Protein AF-A0A958M9P6-F1 (afdb_monomer_lite)

Secondary structure (DSSP, 8-state):
--HHHHHHHHHHHHHHHHHHHTT-TTS--S-S-HHHHHHHHHHHHHHHHHHHHHHHT--HHHHHHHHS-S-HHHHHHHHHHHHHHHHHHHHHS-----SHHHHHHHHHHHHHHHHHHHHHTGGGS-HHHHHSTHHHHHHHHHHIIIIIIIIHHHHHHHTTT-HHHHHHHHHHHHHHHHHH-HHHHHHHHHHHHHHHHHHHHHHHHHS---------HHHHHHHHHHHHHHHHHHHHHHHHHHHHHHHHHHHHHHHHHHHHHHHHHHHHHHHHHHHHHHHHHHHHHHHHHHHHHHHHHHHGGGS-HHHHHHHHHHHHHHHHHHHTT-

Structure (mmCIF, N/CA/C/O backbone):
data_AF-A0A958M9P6-F1
#
_entry.id   AF-A0A958M9P6-F1
#
loop_
_atom_site.group_PDB
_atom_site.id
_atom_site.type_symbol
_atom_site.label_atom_id
_atom_site.label_alt_id
_atom_site.label_comp_id
_atom_site.label_asym_id
_atom_site.label_entity_id
_atom_site.label_seq_id
_atom_site.pdbx_PDB_ins_code
_atom_site.Cartn_x
_atom_site.Cartn_y
_atom_site.Cartn_z
_atom_site.occupancy
_atom_site.B_iso_or_equiv
_atom_site.auth_seq_id
_atom_site.auth_comp_id
_atom_site.auth_asym_id
_atom_site.auth_atom_id
_atom_site.pdbx_PDB_model_num
ATOM 1 N N . MET A 1 1 ? 27.889 -48.930 -1.981 1.00 57.06 1 MET A N 1
ATOM 2 C CA . MET A 1 1 ? 27.279 -48.810 -0.641 1.00 57.06 1 MET A CA 1
ATOM 3 C C . MET A 1 1 ? 27.748 -49.992 0.175 1.00 57.06 1 MET A C 1
ATOM 5 O O . MET A 1 1 ? 27.677 -51.103 -0.339 1.00 57.06 1 MET A O 1
ATOM 9 N N . ASP A 1 2 ? 28.271 -49.759 1.377 1.00 70.12 2 ASP A N 1
ATOM 10 C CA . ASP A 1 2 ? 28.826 -50.833 2.200 1.00 70.12 2 ASP A CA 1
ATOM 11 C C . ASP A 1 2 ? 27.741 -51.847 2.603 1.00 70.12 2 ASP A C 1
ATOM 13 O O . ASP A 1 2 ? 26.667 -51.435 3.056 1.00 70.12 2 ASP A O 1
ATOM 17 N N . PRO A 1 3 ? 28.000 -53.165 2.494 1.00 81.38 3 PRO A N 1
ATOM 18 C CA . PRO A 1 3 ? 27.051 -54.214 2.883 1.00 81.38 3 PRO A CA 1
ATOM 19 C C . PRO A 1 3 ? 26.540 -54.076 4.325 1.00 81.38 3 PRO A C 1
ATOM 21 O O . PRO A 1 3 ? 25.407 -54.441 4.630 1.00 81.38 3 PRO A O 1
ATOM 24 N N . ILE A 1 4 ? 27.359 -53.489 5.201 1.00 80.62 4 ILE A N 1
ATOM 25 C CA . ILE A 1 4 ? 27.036 -53.215 6.605 1.00 80.62 4 ILE A CA 1
ATOM 26 C C . ILE A 1 4 ? 25.920 -52.169 6.724 1.00 80.62 4 ILE A C 1
ATOM 28 O O . ILE A 1 4 ? 25.001 -52.341 7.519 1.00 80.62 4 ILE A O 1
ATOM 32 N N . VAL A 1 5 ? 25.947 -51.122 5.896 1.00 79.62 5 VAL A N 1
ATOM 33 C CA . VAL A 1 5 ? 24.918 -50.068 5.893 1.00 79.62 5 VAL A CA 1
ATOM 34 C C . VAL A 1 5 ? 23.577 -50.636 5.429 1.00 79.62 5 VAL A C 1
ATOM 36 O O . VAL A 1 5 ? 22.536 -50.323 6.005 1.00 79.62 5 VAL A O 1
ATOM 39 N N . ILE A 1 6 ? 23.604 -51.534 4.440 1.00 83.38 6 ILE A N 1
ATOM 40 C CA . ILE A 1 6 ? 22.408 -52.232 3.953 1.00 83.38 6 ILE A CA 1
ATOM 41 C C . ILE A 1 6 ? 21.842 -53.151 5.048 1.00 83.38 6 ILE A C 1
ATOM 43 O O . ILE A 1 6 ? 20.643 -53.112 5.320 1.00 83.38 6 ILE A O 1
ATOM 47 N N . ALA A 1 7 ? 22.694 -53.918 5.736 1.00 82.19 7 ALA A N 1
ATOM 48 C CA . ALA A 1 7 ? 22.281 -54.794 6.833 1.00 82.19 7 ALA A CA 1
ATOM 49 C C . ALA A 1 7 ? 21.709 -54.019 8.038 1.00 82.19 7 ALA A C 1
ATOM 51 O O . ALA A 1 7 ? 20.688 -54.418 8.600 1.00 82.19 7 ALA A O 1
ATOM 52 N N . MET A 1 8 ? 22.307 -52.880 8.407 1.00 85.50 8 MET A N 1
ATOM 53 C CA . MET A 1 8 ? 21.775 -51.994 9.452 1.00 85.50 8 MET A CA 1
ATOM 54 C C . MET A 1 8 ? 20.416 -51.406 9.058 1.00 85.50 8 MET A C 1
ATOM 56 O O . MET A 1 8 ? 19.510 -51.355 9.889 1.00 85.50 8 MET A O 1
ATOM 60 N N . GLY A 1 9 ? 20.247 -51.019 7.789 1.00 86.38 9 GLY A N 1
ATOM 61 C CA . GLY A 1 9 ? 18.970 -50.546 7.256 1.00 86.38 9 GLY A CA 1
ATOM 62 C C . GLY A 1 9 ? 17.869 -51.603 7.356 1.00 86.38 9 GLY A C 1
ATOM 63 O O . GLY A 1 9 ? 16.786 -51.312 7.862 1.00 86.38 9 GLY A O 1
ATOM 64 N N . ILE A 1 10 ? 18.163 -52.844 6.955 1.00 88.00 10 ILE A N 1
ATOM 65 C CA . ILE A 1 10 ? 17.219 -53.969 7.040 1.00 88.00 10 ILE A CA 1
ATOM 66 C C . ILE A 1 10 ? 16.843 -54.262 8.499 1.00 88.00 10 ILE A C 1
ATOM 68 O O . ILE A 1 10 ? 15.659 -54.408 8.798 1.00 88.00 10 ILE A O 1
ATOM 72 N N . ASN A 1 11 ? 17.813 -54.279 9.420 1.00 86.94 11 ASN A N 1
ATOM 73 C CA . ASN A 1 11 ? 17.546 -54.507 10.843 1.00 86.94 11 ASN A CA 1
ATOM 74 C C . ASN A 1 11 ? 16.682 -53.402 11.463 1.00 86.94 11 ASN A C 1
ATOM 76 O O . ASN A 1 11 ? 15.756 -53.707 12.212 1.00 86.94 11 ASN A O 1
ATOM 80 N N . CYS A 1 12 ? 16.928 -52.132 11.125 1.00 84.81 12 CYS A N 1
ATOM 81 C CA . CYS A 1 12 ? 16.087 -51.020 11.572 1.00 84.81 12 CYS A CA 1
ATOM 82 C C . CYS A 1 12 ? 14.655 -51.161 11.049 1.00 84.81 12 CYS A C 1
ATOM 84 O O . CYS A 1 12 ? 13.707 -51.081 11.829 1.00 84.81 12 CYS A O 1
ATOM 86 N N . ILE A 1 13 ? 14.487 -51.417 9.747 1.00 86.44 13 ILE A N 1
ATOM 87 C CA . ILE A 1 13 ? 13.163 -51.604 9.139 1.00 86.44 13 ILE A CA 1
ATOM 88 C C . ILE A 1 13 ? 12.432 -52.769 9.806 1.00 86.44 13 ILE A C 1
ATOM 90 O O . ILE A 1 13 ? 11.262 -52.626 10.143 1.00 86.44 13 ILE A O 1
ATOM 94 N N . PHE A 1 14 ? 13.111 -53.891 10.047 1.00 87.88 14 PHE A N 1
ATOM 95 C CA . PHE A 1 14 ? 12.518 -55.052 10.705 1.00 87.88 14 PHE A CA 1
ATOM 96 C C . PHE A 1 14 ? 12.127 -54.757 12.158 1.00 87.88 14 PHE A C 1
ATOM 98 O O . PHE A 1 14 ? 11.042 -55.145 12.591 1.00 87.88 14 PHE A O 1
ATOM 105 N N . PHE A 1 15 ? 12.964 -54.028 12.901 1.00 82.31 15 PHE A N 1
ATOM 106 C CA . PHE A 1 15 ? 12.680 -53.635 14.281 1.00 82.31 15 PHE A CA 1
ATOM 107 C C . PHE A 1 15 ? 11.454 -52.719 14.362 1.00 82.31 15 PHE A C 1
ATOM 109 O O . PHE A 1 15 ? 10.530 -52.989 15.129 1.00 82.31 15 PHE A O 1
ATOM 116 N N . PHE A 1 16 ? 11.387 -51.692 13.508 1.00 80.69 16 PHE A N 1
ATOM 117 C CA . PHE A 1 16 ? 10.214 -50.825 13.416 1.00 80.69 16 PHE A CA 1
ATOM 118 C C . PHE A 1 16 ? 8.982 -51.604 12.951 1.00 80.69 16 PHE A C 1
ATOM 120 O O . PHE A 1 16 ? 7.944 -51.529 13.599 1.00 80.69 16 PHE A O 1
ATOM 127 N N . ALA A 1 17 ? 9.084 -52.396 11.882 1.00 81.56 17 ALA A N 1
ATOM 128 C CA . ALA A 1 17 ? 7.969 -53.181 11.357 1.00 81.56 17 ALA A CA 1
ATOM 129 C C . ALA A 1 17 ? 7.400 -54.135 12.411 1.00 81.56 17 ALA A C 1
ATOM 131 O O . ALA A 1 17 ? 6.189 -54.177 12.586 1.00 81.56 17 ALA A O 1
ATOM 132 N N . THR A 1 18 ? 8.255 -54.829 13.166 1.00 80.94 18 THR A N 1
ATOM 133 C CA . THR A 1 18 ? 7.842 -55.692 14.283 1.00 80.94 18 THR A CA 1
ATOM 134 C C . THR A 1 18 ? 7.147 -54.867 15.364 1.00 80.94 18 THR A C 1
ATOM 136 O O . THR A 1 18 ? 6.071 -55.234 15.829 1.00 80.94 18 THR A O 1
ATOM 139 N N . HIS A 1 19 ? 7.696 -53.701 15.709 1.00 78.06 19 HIS A N 1
ATOM 140 C CA . HIS A 1 19 ? 7.074 -52.813 16.684 1.00 78.06 19 HIS A CA 1
ATOM 141 C C . HIS A 1 19 ? 5.663 -52.353 16.259 1.00 78.06 19 HIS A C 1
ATOM 143 O O . HIS A 1 19 ? 4.762 -52.256 17.093 1.00 78.06 19 HIS A O 1
ATOM 149 N N . TYR A 1 20 ? 5.452 -52.098 14.964 1.00 74.62 20 TYR A N 1
ATOM 150 C CA . TYR A 1 20 ? 4.167 -51.661 14.408 1.00 74.62 20 TYR A CA 1
ATOM 151 C C . TYR A 1 20 ? 3.175 -52.812 14.160 1.00 74.62 20 TYR A C 1
ATOM 153 O O . TYR A 1 20 ? 1.982 -52.628 14.388 1.00 74.62 20 TYR A O 1
ATOM 161 N N . LEU A 1 21 ? 3.639 -53.992 13.732 1.00 77.88 21 LEU A N 1
ATOM 162 C CA . LEU A 1 21 ? 2.802 -55.176 13.476 1.00 77.88 21 LEU A CA 1
ATOM 163 C C . LEU A 1 21 ? 2.256 -55.804 14.763 1.00 77.88 21 LEU A C 1
ATOM 165 O O . LEU A 1 21 ? 1.123 -56.275 14.773 1.00 77.88 21 LEU A O 1
ATOM 169 N N . PHE A 1 22 ? 3.045 -55.801 15.839 1.00 74.75 22 PHE A N 1
ATOM 170 C CA . PHE A 1 22 ? 2.674 -56.429 17.112 1.00 74.75 22 PHE A CA 1
ATOM 171 C C . PHE A 1 22 ? 2.036 -55.460 18.122 1.00 74.75 22 PHE A C 1
ATOM 173 O O . PHE A 1 22 ? 1.649 -55.883 19.207 1.00 74.75 22 PHE A O 1
ATOM 180 N N . GLY A 1 23 ? 1.877 -54.178 17.768 1.00 63.16 23 GLY A N 1
ATOM 181 C CA . GLY A 1 23 ? 1.063 -53.229 18.535 1.00 63.16 23 GLY A CA 1
ATOM 182 C C . GLY A 1 23 ? 1.590 -52.887 19.933 1.00 63.16 23 GLY A C 1
ATOM 183 O O . GLY A 1 23 ? 0.790 -52.584 20.816 1.00 63.16 23 GLY A O 1
ATOM 184 N N . PHE A 1 24 ? 2.910 -52.935 20.147 1.00 72.00 24 PHE A N 1
ATOM 185 C CA . PHE A 1 24 ? 3.525 -52.598 21.436 1.00 72.00 24 PHE A CA 1
ATOM 186 C C . PHE A 1 24 ? 3.212 -51.151 21.873 1.00 72.00 24 PHE A C 1
ATOM 188 O O . PHE A 1 24 ? 3.095 -50.237 21.045 1.00 72.00 24 PHE A O 1
ATOM 195 N N . GLU A 1 25 ? 3.073 -50.938 23.188 1.00 57.72 25 GLU A N 1
ATOM 196 C CA . GLU A 1 25 ? 2.749 -49.632 23.775 1.00 57.72 25 GLU A CA 1
ATOM 197 C C . GLU A 1 25 ? 3.797 -48.574 23.383 1.00 57.72 25 GLU A C 1
ATOM 199 O O . GLU A 1 25 ? 4.987 -48.733 23.638 1.00 57.72 25 GLU A O 1
ATOM 204 N N . GLY A 1 26 ? 3.351 -47.490 22.735 1.00 63.53 26 GLY A N 1
ATOM 205 C CA . GLY A 1 26 ? 4.216 -46.410 22.232 1.00 63.53 26 GLY A CA 1
ATOM 206 C C . GLY A 1 26 ? 4.344 -46.331 20.703 1.00 63.53 26 GLY A C 1
ATOM 207 O O . GLY A 1 26 ? 4.883 -45.350 20.197 1.00 63.53 26 GLY A O 1
ATOM 208 N N . GLY A 1 27 ? 3.814 -47.305 19.950 1.00 61.12 27 GLY A N 1
ATOM 209 C CA . GLY A 1 27 ? 3.712 -47.210 18.487 1.00 61.12 27 GLY A CA 1
ATOM 210 C C . GLY A 1 27 ? 2.737 -46.113 18.034 1.00 61.12 27 GLY A C 1
ATOM 211 O O . GLY A 1 27 ? 1.880 -45.678 18.804 1.00 61.12 27 GLY A O 1
ATOM 212 N N . TRP A 1 28 ? 2.829 -45.674 16.772 1.00 59.22 28 TRP A N 1
ATOM 213 C CA . TRP A 1 28 ? 1.836 -44.788 16.140 1.00 59.22 28 TRP A CA 1
ATOM 214 C C . TRP A 1 28 ? 0.512 -45.542 15.949 1.00 59.22 28 TRP A C 1
ATOM 216 O O . TRP A 1 28 ? 0.143 -45.969 14.860 1.00 59.22 28 TRP A O 1
ATOM 226 N N . VAL A 1 29 ? -0.199 -45.753 17.052 1.00 61.19 29 VAL A N 1
ATOM 227 C CA . VAL A 1 29 ? -1.583 -46.205 17.051 1.00 61.19 29 VAL A CA 1
ATOM 228 C C . VAL A 1 29 ? -2.375 -45.042 16.468 1.00 61.19 29 VAL A C 1
ATOM 230 O O . VAL A 1 29 ? -2.242 -43.917 16.957 1.00 61.19 29 VAL A O 1
ATOM 233 N N . GLY A 1 30 ? -3.102 -45.288 15.375 1.00 61.78 30 GLY A N 1
ATOM 234 C CA . GLY A 1 30 ? -3.829 -44.267 14.617 1.00 61.78 30 GLY A CA 1
ATOM 235 C C . GLY A 1 30 ? -4.612 -43.293 15.502 1.00 61.78 30 GLY A C 1
ATOM 236 O O . GLY A 1 30 ? -4.918 -43.586 16.654 1.00 61.78 30 GLY A O 1
ATOM 237 N N . VAL A 1 31 ? -4.908 -42.111 14.957 1.00 61.38 31 VAL A N 1
ATOM 238 C CA . VAL A 1 31 ? -5.377 -40.949 15.726 1.00 61.38 31 VAL A CA 1
ATOM 239 C C . VAL A 1 31 ? -6.477 -41.319 16.728 1.00 61.38 31 VAL A C 1
ATOM 241 O O . VAL A 1 31 ? -7.607 -41.617 16.344 1.00 61.38 31 VAL A O 1
ATOM 244 N N . LYS A 1 32 ? -6.102 -41.323 18.018 1.00 64.38 32 LYS A N 1
ATOM 245 C CA . LYS A 1 32 ? -6.947 -41.768 19.138 1.00 64.38 32 LYS A CA 1
ATOM 246 C C . LYS A 1 32 ? -8.179 -40.887 19.329 1.00 64.38 32 LYS A C 1
ATOM 248 O O . LYS A 1 32 ? -9.192 -41.369 19.820 1.00 64.38 32 LYS A O 1
ATOM 253 N N . ASP A 1 33 ? -8.095 -39.623 18.919 1.00 66.69 33 ASP A N 1
ATOM 254 C CA . ASP A 1 33 ? -9.187 -38.664 19.015 1.00 66.69 33 ASP A CA 1
ATOM 255 C C . ASP A 1 33 ? -9.584 -38.145 17.628 1.00 66.69 33 ASP A C 1
ATOM 257 O O . ASP A 1 33 ? -9.008 -37.196 17.089 1.00 66.69 33 ASP A O 1
ATOM 261 N N . ARG A 1 34 ? -10.574 -38.811 17.024 1.00 70.56 34 ARG A N 1
ATOM 262 C CA . ARG A 1 34 ? -11.161 -38.383 15.748 1.00 70.56 34 ARG A CA 1
ATOM 263 C C . ARG A 1 34 ? -11.929 -37.069 15.875 1.00 70.56 34 ARG A C 1
ATOM 265 O O . ARG A 1 34 ? -11.953 -36.331 14.900 1.00 70.56 34 ARG A O 1
ATOM 272 N N . LYS A 1 35 ? -12.457 -36.720 17.057 1.00 76.06 35 LYS A N 1
ATOM 273 C CA . LYS A 1 35 ? -13.178 -35.449 17.235 1.00 76.06 35 LYS A CA 1
ATOM 274 C C . LYS A 1 35 ? -12.261 -34.260 16.996 1.00 76.06 35 LYS A C 1
ATOM 276 O O . LYS A 1 35 ? -12.632 -33.359 16.260 1.00 76.06 35 LYS A O 1
ATOM 281 N N . ALA A 1 36 ? -11.036 -34.295 17.517 1.00 74.88 36 ALA A N 1
ATOM 282 C CA . ALA A 1 36 ? -10.060 -33.234 17.270 1.00 74.88 36 ALA A CA 1
ATOM 283 C C . ALA A 1 36 ? -9.704 -33.082 15.774 1.00 74.88 36 ALA A C 1
ATOM 285 O O . ALA A 1 36 ? -9.441 -31.973 15.304 1.00 74.88 36 ALA A O 1
ATOM 286 N N . LEU A 1 37 ? -9.700 -34.182 15.009 1.00 78.31 37 LEU A N 1
ATOM 287 C CA . LEU A 1 37 ? -9.480 -34.141 13.560 1.00 78.31 37 LEU A CA 1
ATOM 288 C C . LEU A 1 37 ? -10.690 -33.616 12.796 1.00 78.31 37 LEU A C 1
ATOM 290 O O . LEU A 1 37 ? -10.505 -32.819 11.878 1.00 78.31 37 LEU A O 1
ATOM 294 N N . ASP A 1 38 ? -11.888 -34.058 13.166 1.00 83.31 38 ASP A N 1
ATOM 295 C CA . ASP A 1 38 ? -13.139 -33.650 12.536 1.00 83.31 38 ASP A CA 1
ATOM 296 C C . ASP A 1 38 ? -13.399 -32.162 12.810 1.00 83.31 38 ASP A C 1
ATOM 298 O O . ASP A 1 38 ? -13.628 -31.407 11.870 1.00 83.31 38 ASP A O 1
ATOM 302 N N . GLU A 1 39 ? -13.177 -31.688 14.040 1.00 84.38 39 GLU A N 1
ATOM 303 C CA . GLU A 1 39 ? -13.206 -30.261 14.388 1.00 84.38 39 GLU A CA 1
ATOM 304 C C . GLU A 1 39 ? -12.154 -29.453 13.614 1.00 84.38 39 GLU A C 1
ATOM 306 O O . GLU A 1 39 ? -12.412 -28.334 13.169 1.00 84.38 39 GLU A O 1
ATOM 311 N N . ALA A 1 40 ? -10.943 -29.989 13.425 1.00 81.19 40 ALA A N 1
ATOM 312 C CA . ALA A 1 40 ? -9.924 -29.326 12.614 1.00 81.19 40 ALA A CA 1
ATOM 313 C C . ALA A 1 40 ? -10.290 -29.320 11.118 1.00 81.19 40 ALA A C 1
ATOM 315 O O . ALA A 1 40 ? -9.939 -28.378 10.404 1.00 81.19 40 ALA A O 1
ATOM 316 N N . ALA A 1 41 ? -10.972 -30.355 10.624 1.00 84.06 41 ALA A N 1
ATOM 317 C CA . ALA A 1 41 ? -11.448 -30.446 9.249 1.00 84.06 41 ALA A CA 1
ATOM 318 C C . ALA A 1 41 ? -12.622 -29.491 8.994 1.00 84.06 41 ALA A C 1
ATOM 320 O O . ALA A 1 41 ? -12.614 -28.805 7.967 1.00 84.06 41 ALA A O 1
ATOM 321 N N . GLU A 1 42 ? -13.556 -29.385 9.939 1.00 87.50 42 GLU A N 1
ATOM 322 C CA . GLU A 1 42 ? -14.657 -28.419 9.937 1.00 87.50 42 GLU A CA 1
ATOM 323 C C . GLU A 1 42 ? -14.124 -26.989 9.970 1.00 87.50 42 GLU A C 1
ATOM 325 O O . GLU A 1 42 ? -14.411 -26.234 9.044 1.00 87.50 42 GLU A O 1
ATOM 330 N N . ARG A 1 43 ? -13.211 -26.646 10.891 1.00 84.12 43 ARG A N 1
ATOM 331 C CA . ARG A 1 43 ? -12.571 -25.314 10.916 1.00 84.12 43 ARG A CA 1
ATOM 332 C C . ARG A 1 43 ? -11.868 -24.967 9.602 1.00 84.12 43 ARG A C 1
ATOM 334 O O . ARG A 1 43 ? -11.929 -23.833 9.136 1.00 84.12 43 ARG A O 1
ATOM 341 N N . ARG A 1 44 ? -11.197 -25.934 8.960 1.00 83.81 44 ARG A N 1
ATOM 342 C CA . ARG A 1 44 ? -10.586 -25.724 7.630 1.00 83.81 44 ARG A CA 1
ATOM 343 C C . ARG A 1 44 ? -11.637 -25.568 6.532 1.00 83.81 44 ARG A C 1
ATOM 345 O O . ARG A 1 44 ? -11.383 -24.883 5.543 1.00 83.81 44 ARG A O 1
ATOM 352 N N . ALA A 1 45 ? -12.767 -26.263 6.624 1.00 87.19 45 ALA A N 1
ATOM 353 C CA . ALA A 1 45 ? -13.864 -26.135 5.672 1.00 87.19 45 ALA A CA 1
ATOM 354 C C . ALA A 1 45 ? -14.559 -24.774 5.811 1.00 87.19 45 ALA A C 1
ATOM 356 O O . ALA A 1 45 ? -14.787 -24.122 4.796 1.00 87.19 45 ALA A O 1
ATOM 357 N N . GLU A 1 46 ? -14.797 -24.317 7.037 1.00 88.19 46 GLU A N 1
ATOM 358 C CA . GLU A 1 46 ? -15.326 -22.991 7.364 1.00 88.19 46 GLU A CA 1
ATOM 359 C C . GLU A 1 46 ? -14.387 -21.885 6.885 1.00 88.19 46 GLU A C 1
ATOM 361 O O . GLU A 1 46 ? -14.798 -21.067 6.070 1.00 88.19 46 GLU A O 1
ATOM 366 N N . ALA A 1 47 ? -13.098 -21.932 7.239 1.00 82.38 47 ALA A N 1
ATOM 367 C CA . ALA A 1 47 ? -12.120 -20.941 6.782 1.00 82.38 47 ALA A CA 1
ATOM 368 C C . ALA A 1 47 ? -12.010 -20.877 5.246 1.00 82.38 47 ALA A C 1
ATOM 370 O O . ALA A 1 47 ? -11.828 -19.807 4.664 1.00 82.38 47 ALA A O 1
ATOM 371 N N . ARG A 1 48 ? -12.142 -22.020 4.556 1.00 80.56 48 ARG A N 1
ATOM 372 C CA . ARG A 1 48 ? -12.189 -22.055 3.085 1.00 80.56 48 ARG A CA 1
ATOM 373 C C . ARG A 1 48 ? -13.473 -21.457 2.533 1.00 80.56 48 ARG A C 1
ATOM 375 O O . ARG A 1 48 ? -13.396 -20.776 1.517 1.00 80.56 48 ARG A O 1
ATOM 382 N N . ARG A 1 49 ? -14.623 -21.704 3.166 1.00 84.31 49 ARG A N 1
ATOM 383 C CA . ARG A 1 49 ? -15.907 -21.106 2.775 1.00 84.31 49 ARG A CA 1
ATOM 384 C C . ARG A 1 49 ? -15.885 -19.598 2.974 1.00 84.31 49 ARG A C 1
ATOM 386 O O . ARG A 1 49 ? -16.192 -18.890 2.027 1.00 84.31 49 ARG A O 1
ATOM 393 N N . GLU A 1 50 ? -15.422 -19.121 4.124 1.00 84.75 50 GLU A N 1
ATOM 394 C CA . GLU A 1 50 ? -15.241 -17.691 4.393 1.00 84.75 50 GLU A CA 1
ATOM 395 C C . GLU A 1 50 ? -14.286 -17.045 3.385 1.00 84.75 50 GLU A C 1
ATOM 397 O O . GLU A 1 50 ? -14.583 -15.988 2.835 1.00 84.75 50 GLU A O 1
ATOM 402 N N . CYS A 1 51 ? -13.161 -17.697 3.072 1.00 74.06 51 CYS A N 1
ATOM 403 C CA . CYS A 1 51 ? -12.229 -17.204 2.060 1.00 74.06 51 CYS A CA 1
ATOM 404 C C . CYS A 1 51 ? -12.857 -17.188 0.655 1.00 74.06 51 CYS A C 1
ATOM 406 O O . CYS A 1 51 ? -12.706 -16.203 -0.066 1.00 74.06 51 CYS A O 1
ATOM 408 N N . LEU A 1 52 ? -13.600 -18.232 0.269 1.00 81.06 52 LEU A N 1
ATOM 409 C CA . LEU A 1 52 ? -14.314 -18.273 -1.010 1.00 81.06 52 LEU A CA 1
ATOM 410 C C . LEU A 1 52 ? -15.391 -17.195 -1.095 1.00 81.06 52 LEU A C 1
ATOM 412 O O . LEU A 1 52 ? -15.521 -16.560 -2.135 1.00 81.06 52 LEU A O 1
ATOM 416 N N . GLU A 1 53 ? -16.165 -16.992 -0.033 1.00 82.50 53 GLU A N 1
ATOM 417 C CA . GLU A 1 53 ? -17.185 -15.949 0.025 1.00 82.50 53 GLU A CA 1
ATOM 418 C C . GLU A 1 53 ? -16.554 -14.562 -0.029 1.00 82.50 53 GLU A C 1
ATOM 420 O O . GLU A 1 53 ? -17.037 -13.707 -0.768 1.00 82.50 53 GLU A O 1
ATOM 425 N N . TYR A 1 54 ? -15.434 -14.359 0.666 1.00 78.44 54 TYR A N 1
ATOM 426 C CA . TYR A 1 54 ? -14.660 -13.127 0.591 1.00 78.44 54 TYR A CA 1
ATOM 427 C C . TYR A 1 54 ? -14.150 -12.863 -0.828 1.00 78.44 54 TYR A C 1
ATOM 429 O O . TYR A 1 54 ? -14.311 -11.754 -1.320 1.00 78.44 54 TYR A O 1
ATOM 437 N N . ILE A 1 55 ? -13.593 -13.870 -1.512 1.00 75.31 55 ILE A N 1
ATOM 438 C CA . ILE A 1 55 ? -13.122 -13.752 -2.902 1.00 75.31 55 ILE A CA 1
ATOM 439 C C . ILE A 1 55 ? -14.297 -13.518 -3.860 1.00 75.31 55 ILE A C 1
ATOM 441 O O . ILE A 1 55 ? -14.207 -12.673 -4.746 1.00 75.31 55 ILE A O 1
ATOM 445 N N . ARG A 1 56 ? -15.411 -14.239 -3.688 1.00 74.62 56 ARG A N 1
ATOM 446 C CA . ARG A 1 56 ? -16.594 -14.132 -4.556 1.00 74.62 56 ARG A CA 1
ATOM 447 C C . ARG A 1 56 ? -17.272 -12.772 -4.428 1.00 74.62 56 ARG A C 1
ATOM 449 O O . ARG A 1 56 ? -17.747 -12.236 -5.423 1.00 74.62 56 ARG A O 1
ATOM 456 N N . ASN A 1 57 ? -17.307 -12.226 -3.217 1.00 81.56 57 ASN A N 1
ATOM 457 C CA . ASN A 1 57 ? -17.885 -10.918 -2.926 1.00 81.56 57 ASN A CA 1
ATOM 458 C C . ASN A 1 57 ? -16.825 -9.802 -2.941 1.00 81.56 57 ASN A C 1
ATOM 460 O O . ASN A 1 57 ? -17.123 -8.670 -2.558 1.00 81.56 57 ASN A O 1
ATOM 464 N N . PHE A 1 58 ? -15.588 -10.098 -3.362 1.00 73.94 58 PHE A N 1
ATOM 465 C CA . PHE A 1 58 ? -14.506 -9.124 -3.380 1.00 73.94 58 PHE A CA 1
ATOM 466 C C . PHE A 1 58 ? -14.799 -8.043 -4.416 1.00 73.94 58 PHE A C 1
ATOM 468 O O . PHE A 1 58 ? -14.749 -8.272 -5.626 1.00 73.94 58 PHE A O 1
ATOM 475 N N . ASN A 1 59 ? -15.070 -6.834 -3.937 1.00 73.56 59 ASN A N 1
ATOM 476 C CA . ASN A 1 59 ? -15.255 -5.682 -4.796 1.00 73.56 59 ASN A CA 1
ATOM 477 C C . ASN A 1 59 ? -13.946 -4.894 -4.907 1.00 73.56 59 ASN A C 1
ATOM 479 O O . ASN A 1 59 ? -13.554 -4.153 -4.005 1.00 73.56 59 ASN A O 1
ATOM 483 N N . LEU A 1 60 ? -13.284 -5.034 -6.055 1.00 67.00 60 LEU A N 1
ATOM 484 C CA . LEU A 1 60 ? -12.015 -4.376 -6.368 1.00 67.00 60 LEU A CA 1
ATOM 485 C C . LEU A 1 60 ? -12.115 -2.836 -6.313 1.00 67.00 60 LEU A C 1
ATOM 487 O O . LEU A 1 60 ? -11.166 -2.165 -5.913 1.00 67.00 60 LEU A O 1
ATOM 491 N N . ILE A 1 61 ? -13.281 -2.270 -6.646 1.00 68.62 61 ILE A N 1
ATOM 492 C CA . ILE A 1 61 ? -13.531 -0.821 -6.589 1.00 68.62 61 ILE A CA 1
ATOM 493 C C . ILE A 1 61 ? -13.608 -0.350 -5.135 1.00 68.62 61 ILE A C 1
ATOM 495 O O . ILE A 1 61 ? -13.016 0.663 -4.769 1.00 68.62 61 ILE A O 1
ATOM 499 N N . GLU A 1 62 ? -14.311 -1.097 -4.289 1.00 69.00 62 GLU A N 1
ATOM 500 C CA . GLU A 1 62 ? -14.439 -0.780 -2.866 1.00 69.00 62 GLU A CA 1
ATOM 501 C C . GLU A 1 62 ? -13.107 -0.956 -2.121 1.00 69.00 62 GLU A C 1
ATOM 503 O O . GLU A 1 62 ? -12.743 -0.152 -1.255 1.00 69.00 62 GLU A O 1
ATOM 508 N N . PHE A 1 63 ? -12.313 -1.943 -2.537 1.00 68.69 63 PHE A N 1
ATOM 509 C CA . PHE A 1 63 ? -10.943 -2.130 -2.075 1.00 68.69 63 PHE A CA 1
ATOM 510 C C . PHE A 1 63 ? -10.047 -0.926 -2.407 1.00 68.69 63 PHE A C 1
ATOM 512 O O . PHE A 1 63 ? -9.363 -0.395 -1.525 1.00 68.69 63 PHE A O 1
ATOM 519 N N . PHE A 1 64 ? -10.082 -0.442 -3.653 1.00 69.19 64 PHE A N 1
ATOM 520 C CA . PHE A 1 64 ? -9.324 0.745 -4.050 1.00 69.19 64 PHE A CA 1
ATOM 521 C C . PHE A 1 64 ? -9.803 2.014 -3.339 1.00 69.19 64 PHE A C 1
ATOM 523 O O . PHE A 1 64 ? -8.972 2.800 -2.880 1.00 69.19 64 PHE A O 1
ATOM 530 N N . ARG A 1 65 ? -11.117 2.176 -3.149 1.00 68.19 65 ARG A N 1
ATOM 531 C CA . ARG A 1 65 ? -11.701 3.335 -2.461 1.00 68.19 65 ARG A CA 1
ATOM 532 C C . ARG A 1 65 ? -11.343 3.403 -0.979 1.00 68.19 65 ARG A C 1
ATOM 534 O O . ARG A 1 65 ? -11.091 4.488 -0.463 1.00 68.19 65 ARG A O 1
ATOM 541 N N . SER A 1 66 ? -11.324 2.267 -0.288 1.00 65.94 66 SER A N 1
ATOM 542 C CA . SER A 1 66 ? -11.003 2.208 1.146 1.00 65.94 66 SER A CA 1
ATOM 543 C C . SER A 1 66 ? -9.515 2.406 1.448 1.00 65.94 66 SER A C 1
ATOM 545 O O . SER A 1 66 ? -9.162 2.785 2.564 1.00 65.94 66 SER A O 1
ATOM 547 N N . THR A 1 67 ? -8.644 2.167 0.465 1.00 64.62 67 THR A N 1
ATOM 548 C CA . THR A 1 67 ? -7.187 2.149 0.662 1.00 64.62 67 THR A CA 1
ATOM 549 C C . THR A 1 67 ? -6.478 3.373 0.088 1.00 64.62 67 THR A C 1
ATOM 551 O O . THR A 1 67 ? -5.393 3.725 0.547 1.00 64.62 67 THR A O 1
ATOM 554 N N . ALA A 1 68 ? -7.068 4.037 -0.902 1.00 70.50 68 ALA A N 1
ATOM 555 C CA . ALA A 1 68 ? -6.448 5.189 -1.531 1.00 70.50 68 ALA A CA 1
ATOM 556 C C . ALA A 1 68 ? -6.413 6.420 -0.603 1.00 70.50 68 ALA A C 1
ATOM 558 O O . ALA A 1 68 ? -7.371 6.681 0.135 1.00 70.50 68 ALA A O 1
ATOM 559 N N . PRO A 1 69 ? -5.334 7.222 -0.651 1.00 72.81 69 PRO A N 1
ATOM 560 C CA . PRO A 1 69 ? -5.253 8.440 0.131 1.00 72.81 69 PRO A CA 1
ATOM 561 C C . PRO A 1 69 ? -6.309 9.443 -0.333 1.00 72.81 69 PRO A C 1
ATOM 563 O O . PRO A 1 69 ? -6.587 9.589 -1.523 1.00 72.81 69 PRO A O 1
ATOM 566 N N . LYS A 1 70 ? -6.886 10.160 0.635 1.00 70.19 70 LYS A N 1
ATOM 567 C CA . LYS A 1 70 ? -7.835 11.259 0.392 1.00 70.19 70 LYS A CA 1
ATOM 568 C C . LYS A 1 70 ? -7.140 12.611 0.212 1.00 70.19 70 LYS A C 1
ATOM 570 O O . LYS A 1 70 ? -7.776 13.575 -0.191 1.00 70.19 70 LYS A O 1
ATOM 575 N N . ASN A 1 71 ? -5.848 12.687 0.537 1.00 78.25 71 ASN A N 1
ATOM 576 C CA . ASN A 1 71 ? -5.058 13.910 0.470 1.00 78.25 71 ASN A CA 1
ATOM 577 C C . ASN A 1 71 ? -4.312 13.997 -0.869 1.00 78.25 71 ASN A C 1
ATOM 579 O O . ASN A 1 71 ? -3.524 13.110 -1.200 1.00 78.25 71 ASN A O 1
ATOM 583 N N . GLU A 1 72 ? -4.524 15.085 -1.610 1.00 80.69 72 GLU A N 1
ATOM 584 C CA . GLU A 1 72 ? -3.869 15.338 -2.900 1.00 80.69 72 GLU A CA 1
ATOM 585 C C . GLU A 1 72 ? -2.339 15.442 -2.774 1.00 80.69 72 GLU A C 1
ATOM 587 O O . GLU A 1 72 ? -1.610 15.027 -3.677 1.00 80.69 72 GLU A O 1
ATOM 592 N N . LEU A 1 73 ? -1.841 15.925 -1.627 1.00 82.81 73 LEU A N 1
ATOM 593 C CA . LEU A 1 73 ? -0.407 16.068 -1.360 1.00 82.81 73 LEU A CA 1
ATOM 594 C C . LEU A 1 73 ? 0.317 14.713 -1.369 1.00 82.81 73 LEU A C 1
ATOM 596 O O . LEU A 1 73 ? 1.471 14.625 -1.780 1.00 82.81 73 LEU A O 1
ATOM 600 N N . THR A 1 74 ? -0.363 13.646 -0.945 1.00 85.19 74 THR A N 1
ATOM 601 C CA . THR A 1 74 ? 0.217 12.301 -0.870 1.00 85.19 74 THR A CA 1
ATOM 602 C C . THR A 1 74 ? 0.481 11.724 -2.267 1.00 85.19 74 THR A C 1
ATOM 604 O O . THR A 1 74 ? 1.510 11.085 -2.473 1.00 85.19 74 THR A O 1
ATOM 607 N N . TYR A 1 75 ? -0.385 12.013 -3.245 1.00 86.75 75 TYR A N 1
ATOM 608 C CA . TYR A 1 75 ? -0.174 11.638 -4.651 1.00 86.75 75 TYR A CA 1
ATOM 609 C C . TYR A 1 75 ? 1.006 12.386 -5.271 1.00 86.75 75 TYR A C 1
ATOM 611 O O . TYR A 1 75 ? 1.875 11.770 -5.887 1.00 86.75 75 TYR A O 1
ATOM 619 N N . SER A 1 76 ? 1.059 13.703 -5.057 1.00 89.19 76 SER A N 1
ATOM 620 C CA . SER A 1 76 ? 2.144 14.542 -5.567 1.00 89.19 76 SER A CA 1
ATOM 621 C C . SER A 1 76 ? 3.493 14.155 -4.951 1.00 89.19 76 SER A C 1
ATOM 623 O O . SER A 1 76 ? 4.470 13.963 -5.672 1.00 89.19 76 SER A O 1
ATOM 625 N N . GLY A 1 77 ? 3.531 13.934 -3.632 1.00 88.25 77 GLY A N 1
ATOM 626 C CA . GLY A 1 77 ? 4.729 13.498 -2.912 1.00 88.25 77 GLY A CA 1
ATOM 627 C C . GLY A 1 77 ? 5.265 12.148 -3.392 1.00 88.25 77 GLY A C 1
ATOM 628 O O . GLY A 1 77 ? 6.476 12.005 -3.557 1.00 88.25 77 GLY A O 1
ATOM 629 N N . LEU A 1 78 ? 4.382 11.185 -3.691 1.00 91.44 78 LEU A N 1
ATOM 630 C CA . LEU A 1 78 ? 4.776 9.913 -4.303 1.00 91.44 78 LEU A CA 1
ATOM 631 C C . LEU A 1 78 ? 5.439 10.130 -5.668 1.00 91.44 78 LEU A C 1
ATOM 633 O O . LEU A 1 78 ? 6.507 9.579 -5.923 1.00 91.44 78 LEU A O 1
ATOM 637 N N . GLY A 1 79 ? 4.838 10.958 -6.527 1.00 90.88 79 GLY A N 1
ATOM 638 C CA . GLY A 1 79 ? 5.394 11.265 -7.845 1.00 90.88 79 GLY A CA 1
ATOM 639 C C . GLY A 1 79 ? 6.764 11.941 -7.777 1.00 90.88 79 GLY A C 1
ATOM 640 O O . GLY A 1 79 ? 7.674 11.555 -8.506 1.00 90.88 79 GLY A O 1
ATOM 641 N N . VAL A 1 80 ? 6.947 12.894 -6.856 1.00 92.50 80 VAL A N 1
ATOM 642 C CA . VAL A 1 80 ? 8.239 13.565 -6.628 1.00 92.50 80 VAL A CA 1
ATOM 643 C C . VAL A 1 80 ? 9.297 12.581 -6.125 1.00 92.50 80 VAL A C 1
ATOM 645 O O . VAL A 1 80 ? 10.417 12.575 -6.633 1.00 92.50 80 VAL A O 1
ATOM 648 N N . PHE A 1 81 ? 8.949 11.715 -5.170 1.00 92.38 81 PHE A N 1
ATOM 649 C CA . PHE A 1 81 ? 9.851 10.663 -4.698 1.00 92.38 81 PHE A CA 1
ATOM 650 C C . PHE A 1 81 ? 10.280 9.742 -5.847 1.00 92.38 81 PHE A C 1
ATOM 652 O O . PHE A 1 81 ? 11.473 9.532 -6.063 1.00 92.38 81 PHE A O 1
ATOM 659 N N . CYS A 1 82 ? 9.314 9.246 -6.623 1.00 92.94 82 CYS A N 1
ATOM 660 C CA . CYS A 1 82 ? 9.564 8.390 -7.776 1.00 92.94 82 CYS A CA 1
ATOM 661 C C . CYS A 1 82 ? 10.430 9.077 -8.841 1.00 92.94 82 CYS A C 1
ATOM 663 O O . CYS A 1 82 ? 11.285 8.424 -9.435 1.00 92.94 82 CYS A O 1
ATOM 665 N N . PHE A 1 83 ? 10.271 10.386 -9.045 1.00 93.81 83 PHE A N 1
ATOM 666 C CA . PHE A 1 83 ? 11.090 11.162 -9.973 1.00 93.81 83 PHE A CA 1
ATOM 667 C C . PHE A 1 83 ? 12.565 11.175 -9.553 1.00 93.81 83 PHE A C 1
ATOM 669 O O . PHE A 1 83 ? 13.430 10.791 -10.341 1.00 93.81 83 PHE A O 1
ATOM 676 N N . PHE A 1 84 ? 12.857 11.541 -8.300 1.00 91.38 84 PHE A N 1
ATOM 677 C CA . PHE A 1 84 ? 14.233 11.549 -7.792 1.00 91.38 84 PHE A CA 1
ATOM 678 C C . PHE A 1 84 ? 14.841 10.149 -7.721 1.00 91.38 84 PHE A C 1
ATOM 680 O O . PHE A 1 84 ? 16.008 9.982 -8.068 1.00 91.38 84 PHE A O 1
ATOM 687 N N . ALA A 1 85 ? 14.056 9.141 -7.332 1.00 89.50 85 ALA A N 1
ATOM 688 C CA . ALA A 1 85 ? 14.493 7.749 -7.360 1.00 89.50 85 ALA A CA 1
ATOM 689 C C . ALA A 1 85 ? 14.862 7.315 -8.786 1.00 89.50 85 ALA A C 1
ATOM 691 O O . ALA A 1 85 ? 15.926 6.746 -8.989 1.00 89.50 85 ALA A O 1
ATOM 692 N N . THR A 1 86 ? 14.043 7.661 -9.785 1.00 91.81 86 THR A N 1
ATOM 693 C CA . THR A 1 86 ? 14.316 7.330 -11.193 1.00 91.81 86 THR A CA 1
ATOM 694 C C . THR A 1 86 ? 15.592 8.008 -11.693 1.00 91.81 86 THR A C 1
ATOM 696 O O . THR A 1 86 ? 16.415 7.350 -12.321 1.00 91.81 86 THR A O 1
ATOM 699 N N . ILE A 1 87 ? 15.805 9.291 -11.376 1.00 90.00 87 ILE A N 1
ATOM 700 C CA . ILE A 1 87 ? 17.047 10.002 -11.729 1.00 90.00 87 ILE A CA 1
ATOM 701 C C . ILE A 1 87 ? 18.260 9.369 -11.044 1.00 90.00 87 ILE A C 1
ATOM 703 O O . ILE A 1 87 ? 19.274 9.128 -11.696 1.00 90.00 87 ILE A O 1
ATOM 707 N N . GLY A 1 88 ? 18.160 9.076 -9.745 1.00 86.38 88 GLY A N 1
ATOM 708 C CA . GLY A 1 88 ? 19.230 8.414 -9.000 1.00 86.38 88 GLY A CA 1
ATOM 709 C C . GLY A 1 88 ? 19.567 7.046 -9.591 1.00 86.38 88 GLY A C 1
ATOM 710 O O . GLY A 1 88 ? 20.738 6.705 -9.744 1.00 86.38 88 GLY A O 1
ATOM 711 N N . THR A 1 89 ? 18.545 6.298 -10.007 1.00 88.31 89 THR A N 1
ATOM 712 C CA . THR A 1 89 ? 18.719 5.015 -10.675 1.00 88.31 89 THR A CA 1
ATOM 713 C C . THR A 1 89 ? 19.383 5.167 -12.044 1.00 88.31 89 THR A C 1
ATOM 715 O O . THR A 1 89 ? 20.303 4.412 -12.329 1.00 88.31 89 THR A O 1
ATOM 718 N N . MET A 1 90 ? 18.975 6.140 -12.865 1.00 87.50 90 MET A N 1
ATOM 719 C CA . MET A 1 90 ? 19.613 6.419 -14.160 1.00 87.50 90 MET A CA 1
ATOM 720 C C . MET A 1 90 ? 21.089 6.788 -14.015 1.00 87.50 90 MET A C 1
ATOM 722 O O . MET A 1 90 ? 21.902 6.353 -14.818 1.00 87.50 90 MET A O 1
ATOM 726 N N . TYR A 1 91 ? 21.438 7.576 -12.995 1.00 83.50 91 TYR A N 1
ATOM 727 C CA . TYR A 1 91 ? 22.825 7.972 -12.746 1.00 83.50 91 TYR A CA 1
ATOM 728 C C . TYR A 1 91 ? 23.706 6.795 -12.312 1.00 83.50 91 TYR A C 1
ATOM 730 O O . TYR A 1 91 ? 24.884 6.753 -12.634 1.00 83.50 91 TYR A O 1
ATOM 738 N N . SER A 1 92 ? 23.151 5.850 -11.550 1.00 80.56 92 SER A N 1
ATOM 739 C CA . SER A 1 92 ? 23.915 4.720 -11.012 1.00 80.56 92 SER A CA 1
ATOM 740 C C . SER A 1 92 ? 23.949 3.495 -11.923 1.00 80.56 92 SER A C 1
ATOM 742 O O . SER A 1 92 ? 24.708 2.570 -11.639 1.00 80.56 92 SER A O 1
ATOM 744 N N . THR A 1 93 ? 23.109 3.429 -12.951 1.00 75.50 93 THR A N 1
ATOM 745 C CA . THR A 1 93 ? 23.126 2.334 -13.921 1.00 75.50 93 THR A CA 1
ATOM 746 C C . THR A 1 93 ? 23.917 2.790 -15.141 1.00 75.50 93 THR A C 1
ATOM 748 O O . THR A 1 93 ? 23.348 3.339 -16.082 1.00 75.50 93 THR A O 1
ATOM 751 N N . ASP A 1 94 ? 25.234 2.575 -15.117 1.00 59.38 94 ASP A N 1
ATOM 752 C CA . ASP A 1 94 ? 26.071 2.820 -16.290 1.00 59.38 94 ASP A CA 1
ATOM 753 C C . ASP A 1 94 ? 25.667 1.867 -17.423 1.00 59.38 94 ASP A C 1
ATOM 755 O O . ASP A 1 94 ? 25.579 0.647 -17.259 1.00 59.38 94 ASP A O 1
ATOM 759 N N . ALA A 1 95 ? 25.385 2.437 -18.593 1.00 55.91 95 ALA A N 1
ATOM 760 C CA . ALA A 1 95 ? 24.985 1.709 -19.792 1.00 55.91 95 ALA A CA 1
ATOM 761 C C . ALA A 1 95 ? 26.202 1.080 -20.499 1.00 55.91 95 ALA A C 1
ATOM 763 O O . ALA A 1 95 ? 26.399 1.281 -21.695 1.00 55.91 95 ALA A O 1
ATOM 764 N N . GLU A 1 96 ? 27.032 0.326 -19.771 1.00 53.62 96 GLU A N 1
ATOM 765 C CA . GLU A 1 96 ? 28.203 -0.366 -20.343 1.00 53.62 96 GLU A CA 1
ATOM 766 C C . GLU A 1 96 ? 27.816 -1.508 -21.301 1.00 53.62 96 GLU A C 1
ATOM 768 O O . GLU A 1 96 ? 28.651 -2.036 -22.036 1.00 53.62 96 GLU A O 1
ATOM 773 N N . PHE A 1 97 ? 26.536 -1.881 -21.339 1.00 56.53 97 PHE A N 1
ATOM 774 C CA . PHE A 1 97 ? 26.018 -2.914 -22.226 1.00 56.53 97 PHE A CA 1
ATOM 775 C C . PHE A 1 97 ? 25.623 -2.337 -23.592 1.00 56.53 97 PHE A C 1
ATOM 777 O O . PHE A 1 97 ? 25.138 -1.213 -23.713 1.00 56.53 97 PHE A O 1
ATOM 784 N N . SER A 1 98 ? 25.825 -3.129 -24.645 1.00 53.53 98 SER A N 1
ATOM 785 C CA . SER A 1 98 ? 25.467 -2.793 -26.026 1.00 53.53 98 SER A CA 1
ATOM 786 C C . SER A 1 98 ? 24.334 -3.697 -26.528 1.00 53.53 98 SER A C 1
ATOM 788 O O . SER A 1 98 ? 24.282 -4.881 -26.201 1.00 53.53 98 SER A O 1
ATOM 790 N N . GLY A 1 99 ? 23.415 -3.136 -27.326 1.00 68.06 99 GLY A N 1
ATOM 791 C CA . GLY A 1 99 ? 22.319 -3.873 -27.970 1.00 68.06 99 GLY A CA 1
ATOM 792 C C . GLY A 1 99 ? 20.984 -3.843 -27.211 1.00 68.06 99 GLY A C 1
ATOM 793 O O . GLY A 1 99 ? 20.533 -2.788 -26.761 1.00 68.06 99 GLY A O 1
ATOM 794 N N . ASP A 1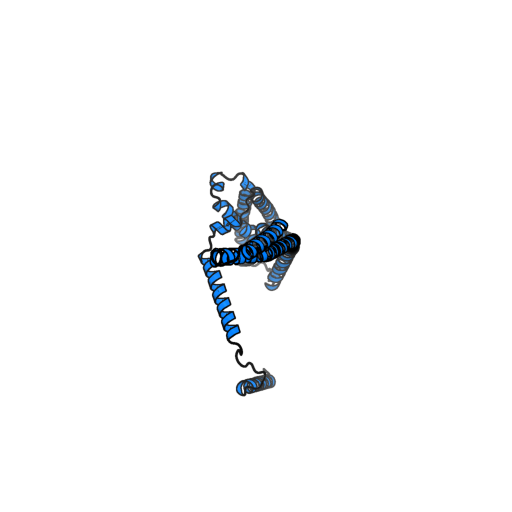 100 ? 20.325 -5.001 -27.102 1.00 70.31 100 ASP A N 1
ATOM 795 C CA . ASP A 1 100 ? 18.933 -5.130 -26.637 1.00 70.31 100 ASP A CA 1
ATOM 796 C C . ASP A 1 100 ? 18.738 -4.837 -25.142 1.00 70.31 100 ASP A C 1
ATOM 798 O O . ASP A 1 100 ? 17.691 -4.327 -24.738 1.00 70.31 100 ASP A O 1
ATOM 802 N N . ALA A 1 101 ? 19.757 -5.083 -24.316 1.00 73.69 101 ALA A N 1
ATOM 803 C CA . ALA A 1 101 ? 19.750 -4.750 -22.891 1.00 73.69 101 ALA A CA 1
ATOM 804 C C . ALA A 1 101 ? 19.547 -3.240 -22.652 1.00 73.69 101 ALA A C 1
ATOM 806 O O . ALA A 1 101 ? 18.724 -2.828 -21.830 1.00 73.69 101 ALA A O 1
ATOM 807 N N . THR A 1 102 ? 20.228 -2.406 -23.435 1.00 78.50 102 THR A N 1
ATOM 808 C CA . THR A 1 102 ? 20.130 -0.942 -23.360 1.00 78.50 102 THR A CA 1
ATOM 809 C C . THR A 1 102 ? 18.748 -0.455 -23.784 1.00 78.50 102 THR A C 1
ATOM 811 O O . THR A 1 102 ? 18.195 0.444 -23.152 1.00 78.50 102 THR A O 1
ATOM 814 N N . ASN A 1 103 ? 18.138 -1.098 -24.786 1.00 82.94 103 ASN A N 1
ATOM 815 C CA . ASN A 1 103 ? 16.771 -0.795 -25.215 1.00 82.94 103 ASN A CA 1
ATOM 816 C C . ASN A 1 103 ? 15.746 -1.076 -24.106 1.00 82.94 103 ASN A C 1
ATOM 818 O O . ASN A 1 103 ? 14.827 -0.280 -23.910 1.00 82.94 103 ASN A O 1
ATOM 822 N N . ILE A 1 104 ? 15.916 -2.169 -23.349 1.00 84.38 104 ILE A N 1
ATOM 823 C CA . ILE A 1 104 ? 15.060 -2.477 -22.194 1.00 84.38 104 ILE A CA 1
ATOM 824 C C . ILE A 1 104 ? 15.192 -1.372 -21.143 1.00 84.38 104 ILE A C 1
ATOM 826 O O . ILE A 1 104 ? 14.177 -0.824 -20.721 1.00 84.38 104 ILE A O 1
ATOM 830 N N . LEU A 1 105 ? 16.415 -0.986 -20.761 1.00 86.38 105 LEU A N 1
ATOM 831 C CA . LEU A 1 105 ? 16.634 0.081 -19.775 1.00 86.38 105 LEU A CA 1
ATOM 832 C C . LEU A 1 105 ? 16.038 1.417 -20.230 1.00 86.38 105 LEU A C 1
ATOM 834 O O . LEU A 1 105 ? 15.334 2.070 -19.460 1.00 86.38 105 LEU A O 1
ATOM 838 N N . MET A 1 106 ? 16.244 1.794 -21.493 1.00 86.75 106 MET A N 1
ATOM 839 C CA . MET A 1 106 ? 15.652 3.003 -22.070 1.00 86.75 106 MET A CA 1
ATOM 840 C C . MET A 1 106 ? 14.122 2.964 -22.038 1.00 86.75 106 MET A C 1
ATOM 842 O O . MET A 1 106 ? 13.503 3.957 -21.658 1.00 86.75 106 MET A O 1
ATOM 846 N N . LEU A 1 107 ? 13.506 1.826 -22.377 1.00 88.62 107 LEU A N 1
ATOM 847 C CA . LEU A 1 107 ? 12.057 1.650 -22.289 1.00 88.62 107 LEU A CA 1
ATOM 848 C C . LEU A 1 107 ? 11.565 1.804 -20.845 1.00 88.62 107 LEU A C 1
ATOM 850 O O . LEU A 1 107 ? 10.566 2.484 -20.617 1.00 88.62 107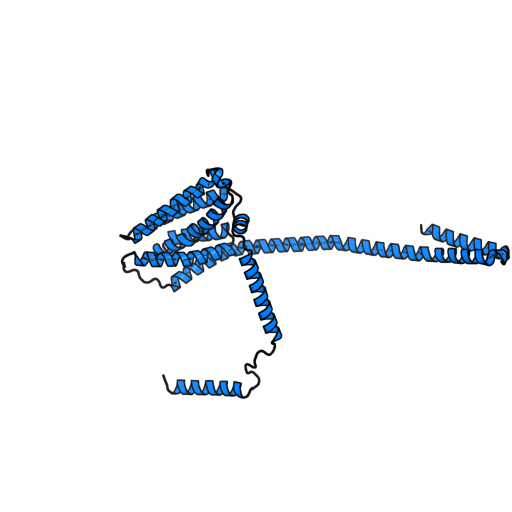 LEU A O 1
ATOM 854 N N . LEU A 1 108 ? 12.275 1.222 -19.872 1.00 91.00 108 LEU A N 1
ATOM 855 C CA . LEU A 1 108 ? 11.945 1.359 -18.453 1.00 91.00 108 LEU A CA 1
ATOM 856 C C . LEU A 1 108 ? 12.032 2.819 -17.992 1.00 91.00 108 LEU A C 1
ATOM 858 O O . LEU A 1 108 ? 11.093 3.329 -17.382 1.00 91.00 108 LEU A O 1
ATOM 862 N N . TYR A 1 109 ? 13.095 3.543 -18.340 1.00 90.88 109 TYR A N 1
ATOM 863 C CA . TYR A 1 109 ? 13.197 4.967 -18.009 1.00 90.88 109 TYR A CA 1
ATOM 864 C C . TYR A 1 109 ? 12.114 5.806 -18.698 1.00 90.88 109 TYR A C 1
ATOM 866 O O . TYR A 1 109 ? 11.538 6.701 -18.072 1.00 90.88 109 TYR A O 1
ATOM 874 N N . ALA A 1 110 ? 11.769 5.470 -19.945 1.00 90.31 110 ALA A N 1
ATOM 875 C CA . ALA A 1 110 ? 10.723 6.137 -20.712 1.00 90.31 110 ALA A CA 1
ATOM 876 C C . ALA A 1 110 ? 9.316 5.942 -20.129 1.00 90.31 110 ALA A C 1
ATOM 878 O O . ALA A 1 110 ? 8.455 6.780 -20.372 1.00 90.31 110 ALA A O 1
ATOM 879 N N . ILE A 1 111 ? 9.063 4.893 -19.341 1.00 93.19 111 ILE A N 1
ATOM 880 C CA . ILE A 1 111 ? 7.790 4.729 -18.613 1.00 93.19 111 ILE A CA 1
ATOM 881 C C . ILE A 1 111 ? 7.859 5.285 -17.184 1.00 93.19 111 ILE A C 1
ATOM 883 O O . ILE A 1 111 ? 6.881 5.855 -16.693 1.00 93.19 111 ILE A O 1
ATOM 887 N N . MET A 1 112 ? 9.008 5.175 -16.514 1.00 93.31 112 MET A N 1
ATOM 888 C CA . MET A 1 112 ? 9.186 5.610 -15.126 1.00 93.31 112 MET A CA 1
ATOM 889 C C . MET A 1 112 ? 9.154 7.133 -14.981 1.00 93.31 112 MET A C 1
ATOM 891 O O . MET A 1 112 ? 8.444 7.650 -14.111 1.00 93.31 112 MET A O 1
ATOM 895 N N . LEU A 1 113 ? 9.877 7.864 -15.837 1.00 92.94 113 LEU A N 1
ATOM 896 C CA . LEU A 1 113 ? 9.960 9.324 -15.752 1.00 92.94 113 LEU A CA 1
ATOM 897 C C . LEU A 1 113 ? 8.606 10.001 -16.014 1.00 92.94 113 LEU A C 1
ATOM 899 O O . LEU A 1 113 ? 8.161 10.757 -15.145 1.00 92.94 113 LEU A O 1
ATOM 903 N N . PRO A 1 114 ? 7.892 9.722 -17.126 1.00 94.25 114 PRO A N 1
ATOM 904 C CA . PRO A 1 114 ? 6.606 10.365 -17.374 1.00 94.25 114 PRO A CA 1
ATOM 905 C C . PRO A 1 114 ? 5.581 10.033 -16.302 1.00 94.25 114 PRO A C 1
ATOM 907 O O . PRO A 1 114 ? 4.867 10.926 -15.857 1.00 94.25 114 PRO A O 1
ATOM 910 N N . THR A 1 115 ? 5.532 8.788 -15.822 1.00 93.25 115 THR A N 1
ATOM 911 C CA . THR A 1 115 ? 4.561 8.425 -14.784 1.00 93.25 115 THR A CA 1
ATOM 912 C C . THR A 1 115 ? 4.852 9.132 -13.459 1.00 93.25 115 THR A C 1
ATOM 914 O O . THR A 1 115 ? 3.920 9.602 -12.806 1.00 93.25 115 THR A O 1
ATOM 917 N N . SER A 1 116 ? 6.130 9.300 -13.098 1.00 92.62 116 SER A N 1
ATOM 918 C CA . SER A 1 116 ? 6.537 10.091 -11.927 1.00 92.62 116 SER A CA 1
ATOM 919 C C . SER A 1 116 ? 6.088 11.548 -12.042 1.00 92.62 116 SER A C 1
ATOM 921 O O . SER A 1 116 ? 5.503 12.090 -11.106 1.00 92.62 116 SER A O 1
ATOM 923 N N . VAL A 1 117 ? 6.301 12.169 -13.207 1.00 93.25 117 VAL A N 1
ATOM 924 C CA . VAL A 1 117 ? 5.898 13.559 -13.473 1.00 93.25 117 VAL A CA 1
ATOM 925 C C . VAL A 1 117 ? 4.377 13.698 -13.456 1.00 93.25 117 VAL A C 1
ATOM 927 O O . VAL A 1 117 ? 3.851 14.592 -12.801 1.00 93.25 117 VAL A O 1
ATOM 930 N N . VAL A 1 118 ? 3.653 12.785 -14.105 1.00 92.25 118 VAL A N 1
ATOM 931 C CA . VAL A 1 118 ? 2.185 12.778 -14.120 1.00 92.25 118 VAL A CA 1
ATOM 932 C C . VAL A 1 118 ? 1.629 12.688 -12.697 1.00 92.25 118 VAL A C 1
ATOM 934 O O . VAL A 1 118 ? 0.723 13.448 -12.360 1.00 92.25 118 VAL A O 1
ATOM 937 N N . PHE A 1 119 ? 2.190 11.837 -11.833 1.00 90.19 119 PHE A N 1
ATOM 938 C CA . PHE A 1 119 ? 1.784 11.757 -10.425 1.00 90.19 119 PHE A CA 1
ATOM 939 C C . PHE A 1 119 ? 2.209 12.978 -9.600 1.00 90.19 119 PHE A C 1
ATOM 941 O O . PHE A 1 119 ? 1.423 13.464 -8.789 1.00 90.19 119 PHE A O 1
ATOM 948 N N . ALA A 1 120 ? 3.399 13.538 -9.832 1.00 90.12 120 ALA A N 1
ATOM 949 C CA . ALA A 1 120 ? 3.838 14.771 -9.175 1.00 90.12 120 ALA A CA 1
ATOM 950 C C . ALA A 1 120 ? 2.890 15.937 -9.502 1.00 90.12 120 ALA A C 1
ATOM 952 O O . ALA A 1 120 ? 2.545 16.738 -8.631 1.00 90.12 120 ALA A O 1
ATOM 953 N N . MET A 1 121 ? 2.391 15.970 -10.738 1.00 90.38 121 MET A N 1
ATOM 954 C CA . MET A 1 121 ? 1.416 16.932 -11.242 1.00 90.38 121 MET A CA 1
ATOM 955 C C . MET A 1 121 ? -0.039 16.591 -10.878 1.00 90.38 121 MET A C 1
ATOM 957 O O . MET A 1 121 ? -0.949 17.201 -11.439 1.00 90.38 121 MET A O 1
ATOM 961 N N . TYR A 1 122 ? -0.298 15.679 -9.932 1.00 86.69 122 TYR A N 1
ATOM 962 C CA . TYR A 1 122 ? -1.657 15.310 -9.510 1.00 86.69 122 TYR A CA 1
ATOM 963 C C . TYR A 1 122 ? -2.595 16.508 -9.224 1.00 86.69 122 TYR A C 1
ATOM 965 O O . TYR A 1 122 ? -3.720 16.511 -9.734 1.00 86.69 122 TYR A O 1
ATOM 973 N N . PRO A 1 123 ? -2.164 17.584 -8.526 1.00 85.88 123 PRO A N 1
ATOM 974 C CA . PRO A 1 123 ? -3.015 18.762 -8.300 1.00 85.88 123 PRO A CA 1
ATOM 975 C C . PRO A 1 123 ? -3.476 19.457 -9.595 1.00 85.88 123 PRO A C 1
ATOM 977 O O . PRO A 1 123 ? -4.538 20.088 -9.636 1.00 85.88 123 PRO A O 1
ATOM 980 N N . MET A 1 124 ? -2.696 19.313 -10.669 1.00 85.81 124 MET A N 1
ATOM 981 C CA . MET A 1 124 ? -2.943 19.891 -11.991 1.00 85.81 124 MET A CA 1
ATOM 982 C C . MET A 1 124 ? -3.736 18.964 -12.923 1.00 85.81 124 MET A C 1
ATOM 984 O O . MET A 1 124 ? -3.990 19.332 -14.070 1.00 85.81 124 MET A O 1
ATOM 988 N N . TRP A 1 125 ? -4.172 17.783 -12.470 1.00 87.44 125 TRP A N 1
ATOM 989 C CA . TRP A 1 125 ? -4.943 16.878 -13.323 1.00 87.44 125 TRP A CA 1
ATOM 990 C C . TRP A 1 125 ? -6.273 17.503 -13.784 1.00 87.44 125 TRP A C 1
ATOM 992 O O . TRP A 1 125 ? -6.952 18.190 -13.003 1.00 87.44 125 TRP A O 1
ATOM 1002 N N . PRO A 1 126 ? -6.712 17.228 -15.030 1.00 85.38 126 PRO A N 1
ATOM 1003 C CA . PRO A 1 126 ? -8.016 17.645 -15.526 1.00 85.38 126 PRO A CA 1
ATOM 1004 C C . PRO A 1 126 ? -9.144 17.259 -14.564 1.00 85.38 126 PRO A C 1
ATOM 1006 O O . PRO A 1 126 ? -9.202 16.132 -14.065 1.00 85.38 126 PRO A O 1
ATOM 1009 N N . ARG A 1 127 ? -10.092 18.177 -14.334 1.00 78.19 127 ARG A N 1
ATOM 1010 C CA . ARG A 1 127 ? -11.250 17.935 -13.448 1.00 78.19 127 ARG A CA 1
ATOM 1011 C C . ARG A 1 127 ? -12.058 16.700 -13.859 1.00 78.19 127 ARG A C 1
ATOM 1013 O O . ARG A 1 127 ? -12.623 16.041 -12.998 1.00 78.19 127 ARG A O 1
ATOM 1020 N N . VAL A 1 128 ? -12.063 16.356 -15.149 1.00 76.94 128 VAL A N 1
ATOM 1021 C CA . VAL A 1 128 ? -12.719 15.151 -15.679 1.00 76.94 128 VAL A CA 1
ATOM 1022 C C . VAL A 1 128 ? -12.080 13.872 -15.127 1.00 76.94 128 VAL A C 1
ATOM 1024 O O . VAL A 1 128 ? -12.806 12.982 -14.702 1.00 76.94 128 VAL A O 1
ATOM 1027 N N . LEU A 1 129 ? -10.744 13.796 -15.056 1.00 75.94 129 LEU A N 1
ATOM 1028 C CA . LEU A 1 129 ? -10.033 12.623 -14.530 1.00 75.94 129 LEU A CA 1
ATOM 1029 C C . LEU A 1 129 ? -10.166 12.503 -13.009 1.00 75.94 129 LEU A C 1
ATOM 1031 O O . LEU A 1 129 ? -10.313 11.399 -12.498 1.00 75.94 129 LEU A O 1
ATOM 1035 N N . ARG A 1 130 ? -10.186 13.634 -12.291 1.00 71.44 130 ARG A N 1
ATOM 1036 C CA . ARG A 1 130 ? -10.424 13.645 -10.837 1.00 71.44 130 ARG A CA 1
ATOM 1037 C C . ARG A 1 130 ? -11.871 13.330 -10.455 1.00 71.44 130 ARG A C 1
ATOM 1039 O O . ARG A 1 130 ? -12.106 12.807 -9.374 1.00 71.44 130 ARG A O 1
ATOM 1046 N N . LYS A 1 131 ? -12.840 13.624 -11.331 1.00 73.06 131 LYS A N 1
ATOM 1047 C CA . LYS A 1 131 ? -14.263 13.327 -11.100 1.00 73.06 131 LYS A CA 1
ATOM 1048 C C . LYS A 1 131 ? -14.534 11.821 -11.034 1.00 73.06 131 LYS A C 1
ATOM 1050 O O . LYS A 1 131 ? -15.408 11.393 -10.286 1.00 73.06 131 LYS A O 1
ATOM 1055 N N . TYR A 1 132 ? -13.794 11.020 -11.799 1.00 76.38 132 TYR A N 1
ATOM 1056 C CA . TYR A 1 132 ? -13.868 9.564 -11.729 1.00 76.38 132 TYR A CA 1
ATOM 1057 C C . TYR A 1 132 ? -12.899 9.051 -10.668 1.00 76.38 132 TYR A C 1
ATOM 1059 O O . TYR A 1 132 ? -11.782 8.666 -10.993 1.00 76.38 132 TYR A O 1
ATOM 1067 N N . GLU A 1 133 ? -13.341 9.016 -9.409 1.00 72.38 133 GLU A N 1
ATOM 1068 C CA . GLU A 1 133 ? -12.519 8.612 -8.255 1.00 72.38 133 GLU A CA 1
ATOM 1069 C C . GLU A 1 133 ? -11.778 7.277 -8.456 1.00 72.38 133 GLU A C 1
ATOM 1071 O O . GLU A 1 133 ? -10.689 7.094 -7.930 1.00 72.38 133 GLU A O 1
ATOM 1076 N N . ILE A 1 134 ? -12.312 6.362 -9.268 1.00 77.56 134 ILE A N 1
ATOM 1077 C CA . ILE A 1 134 ? -11.708 5.051 -9.549 1.00 77.56 134 ILE A CA 1
ATOM 1078 C C . ILE A 1 134 ? -10.359 5.175 -10.281 1.00 77.56 134 ILE A C 1
ATOM 1080 O O . ILE A 1 134 ? -9.448 4.397 -10.010 1.00 77.56 134 ILE A O 1
ATOM 1084 N N . ILE A 1 135 ? -10.205 6.151 -11.185 1.00 80.19 135 ILE A N 1
ATOM 1085 C CA . ILE A 1 135 ? -8.994 6.320 -12.007 1.00 80.19 135 ILE A CA 1
ATOM 1086 C C . ILE A 1 135 ? -7.752 6.600 -11.140 1.00 80.19 135 ILE A C 1
ATOM 1088 O O . ILE A 1 135 ? -6.799 5.821 -11.213 1.00 8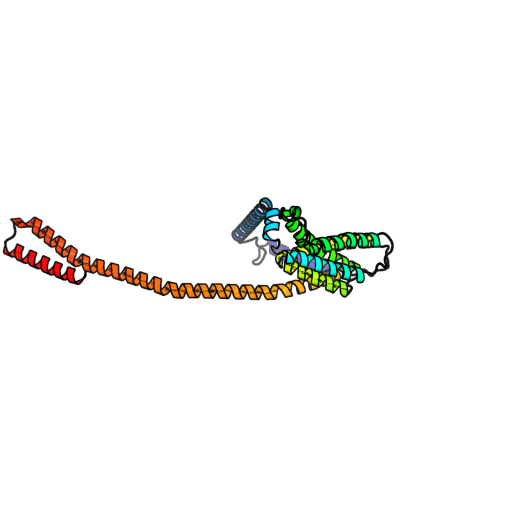0.19 135 ILE A O 1
ATOM 1092 N N . PRO A 1 136 ? -7.722 7.651 -10.293 1.00 81.62 136 PRO A N 1
ATOM 1093 C CA . PRO A 1 136 ? -6.562 7.922 -9.451 1.00 81.62 136 PRO A CA 1
ATOM 1094 C C . PRO A 1 136 ? -6.345 6.836 -8.392 1.00 81.62 136 PRO A C 1
ATOM 1096 O O . PRO A 1 136 ? -5.202 6.528 -8.065 1.00 81.62 136 PRO A O 1
ATOM 1099 N N . GLN A 1 137 ? -7.414 6.202 -7.901 1.00 82.88 137 GLN A N 1
ATOM 1100 C CA . GLN A 1 137 ? -7.314 5.138 -6.901 1.00 82.88 137 GLN A CA 1
ATOM 1101 C C . GLN A 1 137 ? -6.684 3.858 -7.465 1.00 82.88 137 GLN A C 1
ATOM 1103 O O . GLN A 1 137 ? -5.841 3.249 -6.808 1.00 82.88 137 GLN A O 1
ATOM 1108 N N . ALA A 1 138 ? -7.047 3.447 -8.681 1.00 82.31 138 ALA A N 1
ATOM 1109 C CA . ALA A 1 138 ? -6.418 2.306 -9.342 1.00 82.31 138 ALA A CA 1
ATOM 1110 C C . ALA A 1 138 ? -4.962 2.623 -9.718 1.00 82.31 138 ALA A C 1
ATOM 1112 O O . ALA A 1 138 ? -4.058 1.829 -9.446 1.00 82.31 138 ALA A O 1
ATOM 1113 N N . ALA A 1 139 ? -4.723 3.818 -10.269 1.00 86.25 139 ALA A N 1
ATOM 1114 C CA . ALA A 1 139 ? -3.388 4.268 -10.641 1.00 86.25 139 ALA A CA 1
ATOM 1115 C C . ALA A 1 139 ? -2.440 4.319 -9.428 1.00 86.25 139 ALA A C 1
ATOM 1117 O O . ALA A 1 139 ? -1.282 3.934 -9.547 1.00 86.25 139 ALA A O 1
ATOM 1118 N N . TRP A 1 140 ? -2.930 4.717 -8.249 1.00 88.19 140 TRP A N 1
ATOM 1119 C CA . TRP A 1 140 ? -2.167 4.724 -6.994 1.00 88.19 140 TRP A CA 1
ATOM 1120 C C . TRP A 1 140 ? -1.559 3.362 -6.653 1.00 88.19 140 TRP A C 1
ATOM 1122 O O . TRP A 1 140 ? -0.353 3.242 -6.443 1.00 88.19 140 TRP A O 1
ATOM 1132 N N . HIS A 1 141 ? -2.392 2.321 -6.625 1.00 86.25 141 HIS A N 1
ATOM 1133 C CA . HIS A 1 141 ? -1.953 0.972 -6.268 1.00 86.25 141 HIS A CA 1
ATOM 1134 C C . HIS A 1 141 ? -1.010 0.397 -7.322 1.00 86.25 141 HIS A C 1
ATOM 1136 O O . HIS A 1 141 ? -0.032 -0.267 -6.977 1.00 86.25 141 HIS A O 1
ATOM 1142 N N . PHE A 1 142 ? -1.282 0.695 -8.594 1.00 89.25 142 PHE A N 1
ATOM 1143 C CA . PHE A 1 142 ? -0.416 0.303 -9.692 1.00 89.25 142 PHE A CA 1
ATOM 1144 C C . PHE A 1 142 ? 0.972 0.937 -9.546 1.00 89.25 142 PHE A C 1
ATOM 1146 O O . PHE A 1 142 ? 1.959 0.205 -9.511 1.00 89.25 142 PHE A O 1
ATOM 1153 N N . VAL A 1 143 ? 1.053 2.263 -9.367 1.00 91.69 143 VAL A N 1
ATOM 1154 C CA . VAL A 1 143 ? 2.321 2.998 -9.196 1.00 91.69 143 VAL A CA 1
ATOM 1155 C C . VAL A 1 143 ? 3.119 2.494 -8.009 1.00 91.69 143 VAL A C 1
ATOM 1157 O O . VAL A 1 143 ? 4.318 2.269 -8.152 1.00 91.69 143 VAL A O 1
ATOM 1160 N N . ILE A 1 144 ? 2.477 2.258 -6.862 1.00 90.44 144 ILE A N 1
ATOM 1161 C CA . ILE A 1 144 ? 3.187 1.729 -5.693 1.00 90.44 144 ILE A CA 1
ATOM 1162 C C . ILE A 1 144 ? 3.839 0.388 -6.009 1.00 90.44 144 ILE A C 1
ATOM 1164 O O . ILE A 1 144 ? 5.026 0.203 -5.747 1.00 90.44 144 ILE A O 1
ATOM 1168 N N . PHE A 1 145 ? 3.078 -0.535 -6.591 1.00 91.94 145 PHE A N 1
ATOM 1169 C CA . PHE A 1 145 ? 3.598 -1.851 -6.923 1.00 91.94 145 PHE A CA 1
ATOM 1170 C C . PHE A 1 145 ? 4.739 -1.770 -7.942 1.00 91.94 145 PHE A C 1
ATOM 1172 O O . PHE A 1 145 ? 5.827 -2.303 -7.706 1.00 91.94 145 PHE A O 1
ATOM 1179 N N . TYR A 1 146 ? 4.509 -1.099 -9.072 1.00 92.06 146 TYR A N 1
ATOM 1180 C CA . TYR A 1 146 ? 5.447 -1.176 -10.181 1.00 92.06 146 TYR A CA 1
ATOM 1181 C C . TYR A 1 146 ? 6.691 -0.283 -9.963 1.00 92.06 146 TYR A C 1
ATOM 1183 O O . TYR A 1 146 ? 7.798 -0.717 -10.273 1.00 92.06 146 TYR A O 1
ATOM 1191 N N . MET A 1 147 ? 6.555 0.922 -9.383 1.00 91.75 147 MET A N 1
ATOM 1192 C CA . MET A 1 147 ? 7.704 1.812 -9.130 1.00 91.75 147 MET A CA 1
ATOM 1193 C C . MET A 1 147 ? 8.494 1.402 -7.895 1.00 91.75 147 MET A C 1
ATOM 1195 O O . MET A 1 147 ? 9.717 1.294 -7.960 1.00 91.75 147 MET A O 1
ATOM 1199 N N . LEU A 1 148 ? 7.817 1.199 -6.759 1.00 91.12 148 LEU A N 1
ATOM 1200 C CA . LEU A 1 148 ? 8.506 1.064 -5.473 1.00 91.12 148 LEU A CA 1
ATOM 1201 C C . LEU A 1 148 ? 8.914 -0.370 -5.141 1.00 91.12 148 LEU A C 1
ATOM 1203 O O . LEU A 1 148 ? 9.822 -0.560 -4.336 1.00 91.12 148 LEU A O 1
ATOM 1207 N N . CYS A 1 149 ? 8.269 -1.374 -5.737 1.00 90.31 149 CYS A N 1
ATOM 1208 C CA . CYS A 1 149 ? 8.599 -2.776 -5.482 1.00 90.31 149 CYS A CA 1
ATOM 1209 C C . CYS A 1 149 ? 9.270 -3.423 -6.697 1.00 90.31 149 CYS A C 1
ATOM 1211 O O . CYS A 1 149 ? 10.393 -3.916 -6.593 1.00 90.31 149 CYS A O 1
ATOM 1213 N N . PHE A 1 150 ? 8.605 -3.412 -7.853 1.00 91.50 150 PHE A N 1
ATOM 1214 C CA . PHE A 1 150 ? 9.071 -4.121 -9.047 1.00 91.50 150 PHE A CA 1
ATOM 1215 C C . PHE A 1 150 ? 10.346 -3.511 -9.648 1.00 91.50 150 PHE A C 1
ATOM 1217 O O . PHE A 1 150 ? 11.369 -4.194 -9.706 1.00 91.50 150 PHE A O 1
ATOM 1224 N N . PHE A 1 151 ? 10.330 -2.231 -10.041 1.00 90.94 151 PHE A N 1
ATOM 1225 C CA . PHE A 1 151 ? 11.516 -1.602 -10.635 1.00 90.94 151 PHE A CA 1
ATOM 1226 C C . PHE A 1 151 ? 12.656 -1.428 -9.644 1.00 90.94 151 PHE A C 1
ATOM 1228 O O . PHE A 1 151 ? 13.798 -1.717 -9.990 1.00 90.94 151 PHE A O 1
ATOM 1235 N N . ALA A 1 152 ? 12.355 -1.061 -8.400 1.00 89.75 152 ALA A N 1
ATOM 1236 C CA . ALA A 1 152 ? 13.364 -0.996 -7.350 1.00 89.75 152 ALA A CA 1
ATOM 1237 C C . ALA A 1 152 ? 14.127 -2.330 -7.195 1.00 89.75 152 ALA A C 1
ATOM 1239 O O . ALA A 1 152 ? 15.346 -2.323 -7.050 1.00 89.75 152 ALA A O 1
ATOM 1240 N N . THR A 1 153 ? 13.430 -3.473 -7.283 1.00 87.88 153 THR A N 1
ATOM 1241 C CA . THR A 1 153 ? 14.078 -4.796 -7.297 1.00 87.88 153 THR A CA 1
ATOM 1242 C C . THR A 1 153 ? 14.937 -4.969 -8.543 1.00 87.88 153 THR A C 1
ATOM 1244 O O . THR A 1 153 ? 16.107 -5.321 -8.436 1.00 87.88 153 THR A O 1
ATOM 1247 N N . PHE A 1 154 ? 14.362 -4.740 -9.725 1.00 88.94 154 PHE A N 1
ATOM 1248 C CA . PHE A 1 154 ? 15.047 -4.955 -10.997 1.00 88.94 154 PHE A CA 1
ATOM 1249 C C . PHE A 1 154 ? 16.381 -4.195 -11.074 1.00 88.94 154 PHE A C 1
ATOM 1251 O O . PHE A 1 154 ? 17.404 -4.789 -11.404 1.00 88.94 154 PHE A O 1
ATOM 1258 N N . PHE A 1 155 ? 16.405 -2.913 -10.702 1.00 86.94 155 PHE A N 1
ATOM 1259 C CA . PHE A 1 155 ? 17.621 -2.098 -10.785 1.00 86.94 155 PHE A CA 1
ATOM 1260 C C . PHE A 1 155 ? 18.687 -2.467 -9.753 1.00 86.94 155 PHE A C 1
ATOM 1262 O O . PHE A 1 155 ? 19.875 -2.369 -10.060 1.00 86.94 155 PHE A O 1
ATOM 1269 N N . ILE A 1 156 ? 18.292 -2.965 -8.576 1.00 85.56 156 ILE A N 1
ATOM 1270 C CA . ILE A 1 156 ? 19.245 -3.554 -7.625 1.00 85.56 156 ILE A CA 1
ATOM 1271 C C . ILE A 1 156 ? 20.018 -4.697 -8.288 1.00 85.56 156 ILE A C 1
ATOM 1273 O O . ILE A 1 156 ? 21.240 -4.765 -8.159 1.00 85.56 156 ILE A O 1
ATOM 1277 N N . LEU A 1 157 ? 19.308 -5.550 -9.036 1.00 81.38 157 LEU A N 1
ATOM 1278 C CA . LEU A 1 157 ? 19.872 -6.731 -9.682 1.00 81.38 157 LEU A CA 1
ATOM 1279 C C . LEU A 1 157 ? 20.760 -6.348 -10.863 1.00 81.38 157 LEU A C 1
ATOM 1281 O O . LEU A 1 157 ? 21.848 -6.895 -11.009 1.00 81.38 157 LEU A O 1
ATOM 1285 N N . VAL A 1 158 ? 20.320 -5.383 -11.676 1.00 82.06 158 VAL A N 1
ATOM 1286 C CA . VAL A 1 158 ? 21.109 -4.860 -12.803 1.00 82.06 158 VAL A CA 1
ATOM 1287 C C . VAL A 1 158 ? 22.419 -4.235 -12.326 1.00 82.06 158 VAL A C 1
ATOM 1289 O O . VAL A 1 158 ? 23.438 -4.398 -12.984 1.00 82.06 158 VAL A O 1
ATOM 1292 N N . SER A 1 159 ? 22.412 -3.560 -11.177 1.00 78.62 159 SER A N 1
ATOM 1293 C CA . SER A 1 159 ? 23.603 -2.904 -10.620 1.00 78.62 159 SER A CA 1
ATOM 1294 C C . SER A 1 159 ? 24.554 -3.810 -9.837 1.00 78.62 159 SER A C 1
ATOM 1296 O O . SER A 1 159 ? 25.460 -3.288 -9.194 1.00 78.62 159 SER A O 1
ATOM 1298 N N . ASP A 1 160 ? 24.302 -5.123 -9.804 1.00 76.69 160 ASP A N 1
ATOM 1299 C CA . ASP A 1 160 ? 25.027 -6.079 -8.956 1.00 76.69 160 ASP A CA 1
ATOM 1300 C C . ASP A 1 160 ? 25.151 -5.601 -7.494 1.00 76.69 160 ASP A C 1
ATOM 1302 O O . ASP A 1 160 ? 26.219 -5.608 -6.889 1.00 76.69 160 ASP A O 1
ATOM 1306 N N . PHE A 1 161 ? 24.034 -5.133 -6.922 1.00 71.38 161 PHE A N 1
ATOM 1307 C CA . PHE A 1 161 ? 23.978 -4.597 -5.554 1.00 71.38 161 PHE A CA 1
ATOM 1308 C C . PHE A 1 161 ? 24.848 -3.355 -5.323 1.00 71.38 161 PHE A C 1
ATOM 1310 O O . PHE A 1 161 ? 25.400 -3.155 -4.237 1.00 71.38 161 PHE A O 1
ATOM 1317 N N . GLY A 1 162 ? 24.909 -2.463 -6.312 1.00 75.75 162 GLY A N 1
ATOM 1318 C CA . GLY A 1 162 ? 25.517 -1.147 -6.157 1.00 75.75 162 GLY A CA 1
ATOM 1319 C C . GLY A 1 162 ? 24.953 -0.391 -4.947 1.00 75.75 162 GLY A C 1
ATOM 1320 O O . GLY A 1 162 ? 23.740 -0.351 -4.719 1.00 75.75 162 GLY A O 1
ATOM 1321 N N . GLY A 1 163 ? 25.834 0.245 -4.166 1.00 77.88 163 GLY A N 1
ATOM 1322 C CA . GLY A 1 163 ? 25.461 0.893 -2.900 1.00 77.88 163 GLY A CA 1
ATOM 1323 C C . GLY A 1 163 ? 24.342 1.935 -3.035 1.00 77.88 163 GLY A C 1
ATOM 1324 O O . GLY A 1 163 ? 23.469 2.022 -2.171 1.00 77.88 163 GLY A O 1
ATOM 1325 N N . LEU A 1 164 ? 24.313 2.679 -4.147 1.00 80.00 164 LEU A N 1
ATOM 1326 C CA . LEU A 1 164 ? 23.269 3.671 -4.416 1.00 80.00 164 LEU A CA 1
ATOM 1327 C C . LEU A 1 164 ? 21.910 3.015 -4.720 1.00 80.00 164 LEU A C 1
ATOM 1329 O O . LEU A 1 164 ? 20.893 3.455 -4.184 1.00 80.00 164 LEU A O 1
ATOM 1333 N N . GLN A 1 165 ? 21.871 1.931 -5.502 1.00 84.12 165 GLN A N 1
ATOM 1334 C CA . GLN A 1 165 ? 20.621 1.210 -5.792 1.00 84.12 165 GLN A CA 1
ATOM 1335 C C . GLN A 1 165 ? 20.083 0.481 -4.562 1.00 84.12 165 GLN A C 1
ATOM 1337 O O . GLN A 1 165 ? 18.874 0.462 -4.343 1.00 84.12 165 GLN A O 1
ATOM 1342 N N . LEU A 1 166 ? 20.967 -0.054 -3.713 1.00 82.44 166 LEU A N 1
ATOM 1343 C CA . LEU A 1 166 ? 20.593 -0.609 -2.410 1.00 82.44 166 LEU A CA 1
ATOM 1344 C C . LEU A 1 166 ? 19.869 0.418 -1.536 1.00 82.44 166 LEU A C 1
ATOM 1346 O O . LEU A 1 166 ? 18.833 0.114 -0.938 1.00 82.44 166 LEU A O 1
ATOM 1350 N N . PHE A 1 167 ? 20.383 1.647 -1.497 1.00 81.50 167 PHE A N 1
ATOM 1351 C CA . PHE A 1 167 ? 19.752 2.745 -0.775 1.00 81.50 167 PHE A CA 1
ATOM 1352 C C . PHE A 1 167 ? 18.392 3.134 -1.378 1.00 81.50 167 PHE A C 1
ATOM 1354 O O . PHE A 1 167 ? 17.407 3.251 -0.645 1.00 81.50 167 PHE A O 1
ATOM 1361 N N . ILE A 1 168 ? 18.304 3.268 -2.707 1.00 87.19 168 ILE A N 1
ATOM 1362 C CA . ILE A 1 168 ? 17.041 3.568 -3.405 1.00 87.19 168 ILE A CA 1
ATOM 1363 C C . ILE A 1 168 ? 15.997 2.475 -3.151 1.00 87.19 168 ILE A C 1
ATOM 1365 O O . ILE A 1 168 ? 14.832 2.783 -2.885 1.00 87.19 168 ILE A O 1
ATOM 1369 N N . PHE A 1 169 ? 16.391 1.205 -3.188 1.00 86.94 169 PHE A N 1
ATOM 1370 C CA . PHE A 1 169 ? 15.506 0.079 -2.909 1.00 86.94 169 PHE A CA 1
ATOM 1371 C C . PHE A 1 169 ? 15.003 0.073 -1.465 1.00 86.94 169 PHE A C 1
ATOM 1373 O O . PHE A 1 169 ? 13.813 -0.156 -1.232 1.00 86.94 169 PHE A O 1
ATOM 1380 N N . ALA A 1 170 ? 15.878 0.363 -0.498 1.00 84.06 170 ALA A N 1
ATOM 1381 C CA . ALA A 1 170 ? 15.493 0.476 0.904 1.00 84.06 170 ALA A CA 1
ATOM 1382 C C . ALA A 1 170 ? 14.456 1.590 1.102 1.00 84.06 170 ALA A C 1
ATOM 1384 O O . ALA A 1 170 ? 13.396 1.348 1.680 1.00 84.06 170 ALA A O 1
ATOM 1385 N N . LEU A 1 171 ? 14.708 2.784 0.552 1.00 84.88 171 LEU A N 1
ATOM 1386 C CA . LEU A 1 171 ? 13.760 3.901 0.602 1.00 84.88 171 LEU A CA 1
ATOM 1387 C C . LEU A 1 171 ? 12.442 3.580 -0.106 1.00 84.88 171 LEU A C 1
ATOM 1389 O O . LEU A 1 171 ? 11.373 3.938 0.387 1.00 84.88 171 LEU A O 1
ATOM 1393 N N . SER A 1 172 ? 12.500 2.883 -1.238 1.00 90.25 172 SER A N 1
ATOM 1394 C CA . SER A 1 172 ? 11.311 2.498 -1.998 1.00 90.25 172 SER A CA 1
ATOM 1395 C C . SER A 1 172 ? 10.459 1.485 -1.229 1.00 90.25 172 SER A C 1
ATOM 1397 O O . SER A 1 172 ? 9.249 1.663 -1.094 1.00 90.25 172 SER A O 1
ATOM 1399 N N . SER A 1 173 ? 11.093 0.484 -0.617 1.00 86.06 173 SER A N 1
ATOM 1400 C CA . SER A 1 173 ? 10.435 -0.497 0.253 1.00 86.06 173 SER A CA 1
ATOM 1401 C C . SER A 1 173 ? 9.829 0.164 1.496 1.00 86.06 173 SER A C 1
ATOM 1403 O O . SER A 1 173 ? 8.696 -0.137 1.880 1.00 86.06 173 SER A O 1
ATOM 1405 N N . MET A 1 174 ? 10.549 1.120 2.091 1.00 83.00 174 MET A N 1
ATOM 1406 C CA . MET A 1 174 ? 10.086 1.911 3.233 1.00 83.00 174 MET A CA 1
ATOM 1407 C C . MET A 1 174 ? 8.829 2.717 2.878 1.00 83.00 174 MET A C 1
ATOM 1409 O O . MET A 1 174 ? 7.817 2.636 3.577 1.00 83.00 174 MET A O 1
ATOM 1413 N N . SER A 1 175 ? 8.858 3.435 1.754 1.00 86.69 175 SER A N 1
ATOM 1414 C CA . SER A 1 175 ? 7.716 4.191 1.236 1.00 86.69 175 SER A CA 1
ATOM 1415 C C . SER A 1 175 ? 6.534 3.281 0.884 1.00 86.69 175 SER A C 1
ATOM 1417 O O . SER A 1 175 ? 5.397 3.605 1.220 1.00 86.69 175 SER A O 1
ATOM 1419 N N . ALA A 1 176 ? 6.767 2.110 0.284 1.00 87.62 176 ALA A N 1
ATOM 1420 C CA . ALA A 1 176 ? 5.702 1.156 -0.037 1.00 87.62 176 ALA A CA 1
ATOM 1421 C C . ALA A 1 176 ? 4.971 0.658 1.223 1.00 87.62 176 ALA A C 1
ATOM 1423 O O . ALA A 1 176 ? 3.735 0.606 1.249 1.00 87.62 176 ALA A O 1
ATOM 1424 N N . ILE A 1 177 ? 5.713 0.341 2.291 1.00 84.25 177 ILE A N 1
ATOM 1425 C CA . ILE A 1 177 ? 5.142 -0.073 3.580 1.00 84.25 177 ILE A CA 1
ATOM 1426 C C . ILE A 1 177 ? 4.411 1.084 4.265 1.00 84.25 177 ILE A C 1
ATOM 1428 O O . ILE A 1 177 ? 3.312 0.869 4.777 1.00 84.25 177 ILE A O 1
ATOM 1432 N N . LEU A 1 178 ? 4.966 2.300 4.242 1.00 82.38 178 LEU A N 1
ATOM 1433 C CA . LEU A 1 178 ? 4.327 3.483 4.825 1.00 82.38 178 LEU A CA 1
ATOM 1434 C C . LEU A 1 178 ? 2.981 3.788 4.153 1.00 82.38 178 LEU A C 1
ATOM 1436 O O . LEU A 1 178 ? 1.997 4.076 4.830 1.00 82.38 178 LEU A O 1
ATOM 1440 N N . LEU A 1 179 ? 2.932 3.694 2.823 1.00 84.25 179 LEU A N 1
ATOM 1441 C CA . LEU A 1 179 ? 1.766 4.082 2.030 1.00 84.25 179 LEU A CA 1
ATOM 1442 C C . LEU A 1 179 ? 0.656 3.024 1.998 1.00 84.25 179 LEU A C 1
ATOM 1444 O O . LEU A 1 179 ? -0.510 3.374 1.836 1.00 84.25 179 LEU A O 1
ATOM 1448 N N . THR A 1 180 ? 0.984 1.737 2.150 1.00 81.25 180 THR A N 1
ATOM 1449 C CA . THR A 1 180 ? -0.003 0.637 2.056 1.00 81.25 180 THR A CA 1
ATOM 1450 C C . THR A 1 180 ? -0.239 -0.102 3.375 1.00 81.25 180 THR A C 1
ATOM 1452 O O . THR A 1 180 ? -1.242 -0.810 3.528 1.00 81.25 180 THR A O 1
ATOM 1455 N N . GLY A 1 181 ? 0.633 0.089 4.364 1.00 78.38 181 GLY A N 1
ATOM 1456 C CA . GLY A 1 181 ? 0.658 -0.640 5.628 1.00 78.38 181 GLY A CA 1
ATOM 1457 C C . GLY A 1 181 ? 1.388 -1.984 5.524 1.00 78.38 181 GLY A C 1
ATOM 1458 O O . GLY A 1 181 ? 1.371 -2.645 4.490 1.00 78.38 181 GLY A O 1
ATOM 1459 N N . TRP A 1 182 ? 1.985 -2.437 6.631 1.00 72.50 182 TRP A N 1
ATOM 1460 C CA . TRP A 1 182 ? 2.943 -3.556 6.646 1.00 72.50 182 TRP A CA 1
ATOM 1461 C C . TRP A 1 182 ? 2.441 -4.884 6.057 1.00 72.50 182 TRP A C 1
ATOM 1463 O O . TRP A 1 182 ? 3.206 -5.559 5.376 1.00 72.50 182 TRP A O 1
ATOM 1473 N N . LYS A 1 183 ? 1.167 -5.262 6.261 1.00 77.00 183 LYS A N 1
ATOM 1474 C CA . LYS A 1 183 ? 0.617 -6.529 5.730 1.00 77.00 183 LYS A CA 1
ATOM 1475 C C . LYS A 1 183 ? 0.571 -6.531 4.200 1.00 77.00 183 LYS A C 1
ATOM 1477 O O . LYS A 1 183 ? 0.953 -7.505 3.564 1.00 77.00 183 LYS A O 1
ATOM 1482 N N . ARG A 1 184 ? 0.096 -5.426 3.620 1.00 77.88 184 ARG A N 1
ATOM 1483 C CA . ARG A 1 184 ? -0.089 -5.269 2.170 1.00 77.88 184 ARG A CA 1
ATOM 1484 C C . ARG A 1 184 ? 1.219 -4.886 1.490 1.00 77.88 184 ARG A C 1
ATOM 1486 O O . ARG A 1 184 ? 1.554 -5.476 0.474 1.00 77.88 184 ARG A O 1
ATOM 1493 N N . GLY A 1 185 ? 1.982 -3.977 2.091 1.00 80.94 185 GLY A N 1
ATOM 1494 C CA . GLY A 1 185 ? 3.306 -3.587 1.618 1.00 80.94 185 GLY A CA 1
ATOM 1495 C C . GLY A 1 185 ? 4.262 -4.772 1.575 1.00 80.94 185 GLY A C 1
ATOM 1496 O O . GLY A 1 185 ? 4.903 -4.986 0.556 1.00 80.94 185 GLY A O 1
ATOM 1497 N N . GLY A 1 186 ? 4.280 -5.612 2.616 1.00 78.62 186 GLY A N 1
ATOM 1498 C CA . GLY A 1 186 ? 5.075 -6.842 2.615 1.00 78.62 186 GLY A CA 1
ATOM 1499 C C . GLY A 1 186 ? 4.697 -7.792 1.474 1.00 78.62 186 GLY A C 1
ATOM 1500 O O . GLY A 1 186 ? 5.577 -8.289 0.776 1.00 78.62 186 GLY A O 1
ATOM 1501 N N . PHE A 1 187 ? 3.397 -7.986 1.227 1.00 83.56 187 PHE A N 1
ATOM 1502 C CA . PHE A 1 187 ? 2.920 -8.789 0.097 1.00 83.56 187 PHE A CA 1
ATOM 1503 C C . PHE A 1 187 ? 3.330 -8.194 -1.263 1.00 83.56 187 PHE A C 1
ATOM 1505 O O . PHE A 1 187 ? 3.829 -8.919 -2.120 1.00 83.56 187 PHE A O 1
ATOM 1512 N N . LEU A 1 188 ? 3.175 -6.879 -1.454 1.00 86.12 188 LEU A N 1
ATOM 1513 C CA . LEU A 1 188 ? 3.558 -6.189 -2.692 1.00 86.12 188 LEU A CA 1
ATOM 1514 C C . LEU A 1 188 ? 5.067 -6.234 -2.940 1.00 86.12 188 LEU A C 1
ATOM 1516 O O . LEU A 1 188 ? 5.480 -6.430 -4.079 1.00 86.12 188 LEU A O 1
ATOM 1520 N N . ILE A 1 189 ? 5.884 -6.101 -1.892 1.00 86.12 189 ILE A N 1
ATOM 1521 C CA . ILE A 1 189 ? 7.340 -6.223 -2.000 1.00 86.12 189 ILE A CA 1
ATOM 1522 C C . ILE A 1 189 ? 7.719 -7.654 -2.374 1.00 86.12 189 ILE A C 1
ATOM 1524 O O . ILE A 1 189 ? 8.488 -7.833 -3.308 1.00 86.12 189 ILE A O 1
ATOM 1528 N N . ALA A 1 190 ? 7.153 -8.675 -1.724 1.00 84.50 190 ALA A N 1
ATOM 1529 C CA . ALA A 1 190 ? 7.419 -10.072 -2.078 1.00 84.50 190 ALA A CA 1
ATOM 1530 C C . ALA A 1 190 ? 7.039 -10.380 -3.538 1.00 84.50 190 ALA A C 1
ATOM 1532 O O . ALA A 1 190 ? 7.802 -11.014 -4.269 1.00 84.50 190 ALA A O 1
ATOM 1533 N N . LEU A 1 191 ? 5.886 -9.873 -3.983 1.00 87.56 191 LEU A N 1
ATOM 1534 C CA . LEU A 1 191 ? 5.445 -9.989 -5.370 1.00 87.56 191 LEU A CA 1
ATOM 1535 C C . LEU A 1 191 ? 6.372 -9.226 -6.332 1.00 87.56 191 LEU A C 1
ATOM 1537 O O . LEU A 1 191 ? 6.703 -9.736 -7.399 1.00 87.56 191 LEU A O 1
ATOM 1541 N N . GLY A 1 192 ? 6.818 -8.029 -5.948 1.00 86.81 192 GLY A N 1
ATOM 1542 C CA . GLY A 1 192 ? 7.755 -7.209 -6.713 1.00 86.81 192 GLY A CA 1
ATOM 1543 C C . GLY A 1 192 ? 9.142 -7.842 -6.823 1.00 86.81 192 GLY A C 1
ATOM 1544 O O . GLY A 1 192 ? 9.722 -7.812 -7.903 1.00 86.81 192 GLY A O 1
ATOM 1545 N N . LEU A 1 193 ? 9.628 -8.489 -5.759 1.00 86.50 193 LEU A N 1
ATOM 1546 C CA . LEU A 1 193 ? 10.877 -9.255 -5.743 1.00 86.50 193 LEU A CA 1
ATOM 1547 C C . LEU A 1 193 ? 10.826 -10.414 -6.749 1.00 86.50 193 LEU A C 1
ATOM 1549 O O . LEU A 1 193 ? 11.735 -10.601 -7.563 1.00 86.50 193 LEU A O 1
ATOM 1553 N N . TYR A 1 194 ? 9.728 -11.172 -6.731 1.00 86.06 194 TYR A N 1
ATOM 1554 C CA . TYR A 1 194 ? 9.506 -12.260 -7.678 1.00 86.06 194 TYR A CA 1
ATOM 1555 C C . TYR A 1 194 ? 9.399 -11.756 -9.122 1.00 86.06 194 TYR A C 1
ATOM 1557 O O . TYR A 1 194 ? 10.068 -12.268 -10.013 1.00 86.06 194 TYR A O 1
ATOM 1565 N N . ALA A 1 195 ? 8.584 -10.733 -9.374 1.00 86.75 195 ALA A N 1
ATOM 1566 C CA . ALA A 1 195 ? 8.422 -10.203 -10.721 1.00 86.75 195 ALA A CA 1
ATOM 1567 C C . ALA A 1 195 ? 9.727 -9.564 -11.240 1.00 86.75 195 ALA A C 1
ATOM 1569 O O . ALA A 1 195 ? 10.121 -9.806 -12.380 1.00 86.75 195 ALA A O 1
ATOM 1570 N N . GLY A 1 196 ? 10.423 -8.783 -10.410 1.00 86.44 196 GLY A N 1
ATOM 1571 C CA . GLY A 1 196 ? 11.654 -8.080 -10.779 1.00 86.44 196 GLY A CA 1
ATOM 1572 C C . GLY A 1 196 ? 12.803 -9.035 -11.097 1.00 86.44 196 GLY A C 1
ATOM 1573 O O . GLY A 1 196 ? 13.525 -8.816 -12.068 1.00 86.44 196 GLY A O 1
ATOM 1574 N N . SER A 1 197 ? 12.921 -10.140 -10.353 1.00 83.12 197 SER A N 1
ATOM 1575 C CA . SER A 1 197 ? 13.890 -11.201 -10.666 1.00 83.12 197 SER A CA 1
ATOM 1576 C C . SER A 1 197 ? 13.603 -11.882 -12.007 1.00 83.12 197 SER A C 1
ATOM 1578 O O . SER A 1 197 ? 14.526 -12.087 -12.789 1.00 83.12 197 SER A O 1
ATOM 1580 N N . ARG A 1 198 ? 12.331 -12.129 -12.348 1.00 84.62 198 ARG A N 1
ATOM 1581 C CA . ARG A 1 198 ? 11.959 -12.656 -13.675 1.00 84.62 198 ARG A CA 1
ATOM 1582 C C . ARG A 1 198 ? 12.313 -11.710 -14.818 1.00 84.62 198 ARG A C 1
ATOM 1584 O O . ARG A 1 198 ? 12.767 -12.166 -15.864 1.00 84.62 198 ARG A O 1
ATOM 1591 N N . LEU A 1 199 ? 12.117 -10.404 -14.631 1.00 84.50 199 LEU A N 1
ATOM 1592 C CA . LEU A 1 199 ? 12.523 -9.412 -15.629 1.00 84.50 199 LEU A CA 1
ATOM 1593 C C . LEU A 1 199 ? 14.053 -9.358 -15.776 1.00 84.50 199 LEU A C 1
ATOM 1595 O O . LEU A 1 199 ? 14.560 -9.202 -16.884 1.00 84.50 199 LEU A O 1
ATOM 1599 N N . PHE A 1 200 ? 14.788 -9.522 -14.678 1.00 83.62 200 PHE A N 1
ATOM 1600 C CA . PHE A 1 200 ? 16.247 -9.577 -14.693 1.00 83.62 200 PHE A CA 1
ATOM 1601 C C . PHE A 1 200 ? 16.794 -10.808 -15.428 1.00 83.62 200 PHE A C 1
ATOM 1603 O O . PHE A 1 200 ? 17.748 -10.675 -16.192 1.00 83.62 200 PHE A O 1
ATOM 1610 N N . ASP A 1 201 ? 16.165 -11.976 -15.275 1.00 82.38 201 ASP A N 1
ATOM 1611 C CA . ASP A 1 201 ? 16.515 -13.169 -16.058 1.00 82.38 201 ASP A CA 1
ATOM 1612 C C . ASP A 1 201 ? 16.380 -12.894 -17.566 1.00 82.38 201 ASP A C 1
ATOM 1614 O O . ASP A 1 201 ? 17.270 -13.228 -18.346 1.00 82.38 201 ASP A O 1
ATOM 1618 N N . TYR A 1 202 ? 15.300 -12.219 -17.977 1.00 79.62 202 TYR A N 1
ATOM 1619 C CA . TYR A 1 202 ? 15.097 -11.808 -19.369 1.00 79.62 202 TYR A CA 1
ATOM 1620 C C . TYR A 1 202 ? 16.151 -10.791 -19.839 1.00 79.62 202 TYR A C 1
ATOM 1622 O O . TYR A 1 202 ? 16.697 -10.924 -20.933 1.00 79.62 202 TYR A O 1
ATOM 1630 N N . TYR A 1 203 ? 16.488 -9.811 -18.996 1.00 78.38 203 TYR A N 1
ATOM 1631 C CA . TYR A 1 203 ? 17.543 -8.831 -19.266 1.00 78.38 203 TYR A CA 1
ATOM 1632 C C . TYR A 1 203 ? 18.917 -9.495 -19.469 1.00 78.38 203 TYR A C 1
ATOM 1634 O O . TYR A 1 203 ? 19.627 -9.155 -20.413 1.00 78.38 203 TYR A O 1
ATOM 1642 N N . LYS A 1 204 ? 19.265 -10.493 -18.647 1.00 75.44 204 LYS A N 1
ATOM 1643 C CA . LYS A 1 204 ? 20.513 -11.266 -18.768 1.00 75.44 204 LYS A CA 1
ATOM 1644 C C . LYS A 1 204 ? 20.612 -12.083 -20.054 1.00 75.44 204 LYS A C 1
ATOM 1646 O O . LYS A 1 204 ? 21.712 -12.268 -20.550 1.00 75.44 204 LYS A O 1
ATOM 1651 N N . ILE A 1 205 ? 19.495 -12.576 -20.588 1.00 69.69 205 ILE A N 1
ATOM 1652 C CA . ILE A 1 205 ? 19.477 -13.319 -21.859 1.00 69.69 205 ILE A CA 1
ATOM 1653 C C . ILE A 1 205 ? 19.744 -12.378 -23.049 1.00 69.69 205 ILE A C 1
ATOM 1655 O O . ILE A 1 205 ? 20.365 -12.791 -24.026 1.00 69.69 205 ILE A O 1
ATOM 1659 N N . GLY A 1 206 ? 19.290 -11.121 -22.967 1.00 62.62 206 GLY A N 1
ATOM 1660 C CA . GLY A 1 206 ? 19.502 -10.095 -23.998 1.00 62.62 206 GLY A CA 1
ATOM 1661 C C . GLY A 1 206 ? 20.856 -9.377 -23.926 1.00 62.62 206 GLY A C 1
ATOM 1662 O O . GLY A 1 206 ? 21.293 -8.791 -24.915 1.00 62.62 206 GLY A O 1
ATOM 1663 N N . ALA A 1 207 ? 21.539 -9.423 -22.781 1.00 62.78 207 ALA A N 1
ATOM 1664 C CA . ALA A 1 207 ? 22.923 -8.985 -22.650 1.00 62.78 207 ALA A CA 1
ATOM 1665 C C . ALA A 1 207 ? 23.843 -10.145 -23.064 1.00 62.78 207 ALA A C 1
ATOM 1667 O O . ALA A 1 207 ? 23.856 -11.185 -22.408 1.00 62.78 207 ALA A O 1
ATOM 1668 N N . GLN A 1 208 ? 24.609 -10.005 -24.155 1.00 58.66 208 GLN A N 1
ATOM 1669 C CA . GLN A 1 208 ? 25.635 -11.004 -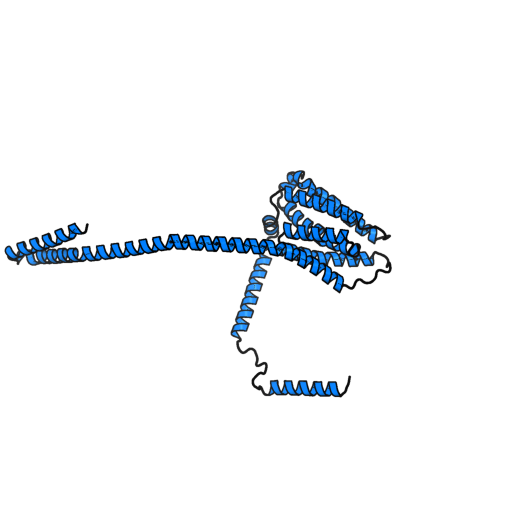24.489 1.00 58.66 208 GLN A CA 1
ATOM 1670 C C . GLN A 1 208 ? 26.536 -11.253 -23.268 1.00 58.66 208 GLN A C 1
ATOM 1672 O O . GLN A 1 208 ? 26.791 -10.310 -22.514 1.00 58.66 208 GLN A O 1
ATOM 1677 N N . PRO A 1 209 ? 26.993 -12.499 -23.040 1.00 51.34 209 PRO A N 1
ATOM 1678 C CA . PRO A 1 209 ? 27.555 -12.900 -21.762 1.00 51.34 209 PRO A CA 1
ATOM 1679 C C . PRO A 1 209 ? 28.928 -12.255 -21.567 1.00 51.34 209 PRO A C 1
ATOM 1681 O O . PRO A 1 209 ? 29.957 -12.835 -21.898 1.00 51.34 209 PRO A O 1
ATOM 1684 N N . ALA A 1 210 ? 28.955 -11.051 -21.001 1.00 49.41 210 ALA A N 1
ATOM 1685 C CA . ALA A 1 210 ? 30.102 -10.623 -20.227 1.00 49.41 210 ALA A CA 1
ATOM 1686 C C . ALA A 1 210 ? 30.210 -11.594 -19.048 1.00 49.41 210 ALA A C 1
ATOM 1688 O O . ALA A 1 210 ? 29.192 -11.911 -18.422 1.00 49.41 210 ALA A O 1
ATOM 1689 N N . GLU A 1 211 ? 31.420 -12.095 -18.801 1.00 48.91 211 GLU A N 1
ATOM 1690 C CA . GLU A 1 211 ? 31.798 -13.027 -17.734 1.00 48.91 211 GLU A CA 1
ATOM 1691 C C . GLU A 1 211 ? 31.421 -12.478 -16.346 1.00 48.91 211 GLU A C 1
ATOM 1693 O O . GLU A 1 211 ? 32.252 -12.044 -15.554 1.00 48.91 211 GLU A O 1
ATOM 1698 N N . SER A 1 212 ? 30.131 -12.468 -16.037 1.00 49.59 212 SER A N 1
ATOM 1699 C CA . SER A 1 212 ? 29.614 -12.125 -14.727 1.00 49.59 212 SER A CA 1
ATOM 1700 C C . SER A 1 212 ? 29.625 -13.402 -13.908 1.00 49.59 212 SER A C 1
ATOM 1702 O O . SER A 1 212 ? 29.032 -14.419 -14.282 1.00 49.59 212 SER A O 1
ATOM 1704 N N . LYS A 1 213 ? 30.356 -13.368 -12.789 1.00 50.88 213 LYS A N 1
ATOM 1705 C CA . LYS A 1 213 ? 30.314 -14.444 -11.800 1.00 50.88 213 LYS A CA 1
ATOM 1706 C C . LYS A 1 213 ? 28.846 -14.751 -11.494 1.00 50.88 213 LYS A C 1
ATOM 1708 O O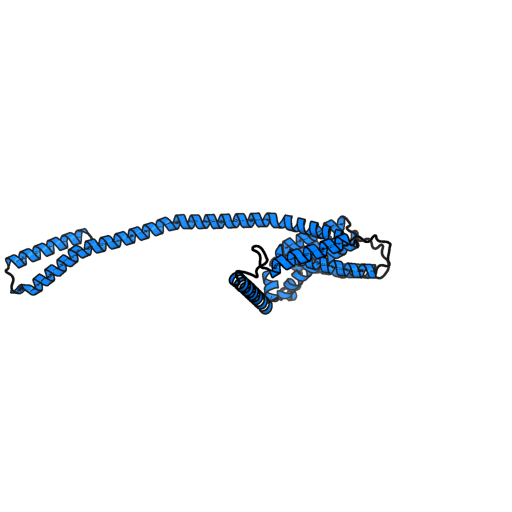 . LYS A 1 213 ? 28.082 -13.814 -11.251 1.00 50.88 213 LYS A O 1
ATOM 1713 N N . PRO A 1 214 ? 28.432 -16.028 -11.485 1.00 48.78 214 PRO A N 1
ATOM 1714 C CA . PRO A 1 214 ? 27.101 -16.371 -11.030 1.00 48.78 214 PRO A CA 1
ATOM 1715 C C . PRO A 1 214 ? 27.020 -15.985 -9.556 1.00 48.78 214 PRO A C 1
ATOM 1717 O O . PRO A 1 214 ? 27.571 -16.663 -8.691 1.00 48.78 214 PRO A O 1
ATOM 1720 N N . LEU A 1 215 ? 26.374 -14.859 -9.267 1.00 53.31 215 LEU A N 1
ATOM 1721 C CA . LEU A 1 215 ? 25.966 -14.552 -7.911 1.00 53.31 215 LEU A CA 1
ATOM 1722 C C . LEU A 1 215 ? 24.951 -15.630 -7.531 1.00 53.31 215 LEU A C 1
ATOM 1724 O O . LEU A 1 215 ? 23.886 -15.732 -8.147 1.00 53.31 215 LEU A O 1
ATOM 1728 N N . GLU A 1 216 ? 25.327 -16.502 -6.595 1.00 62.78 216 GLU A N 1
ATOM 1729 C CA . GLU A 1 216 ? 24.489 -17.628 -6.204 1.00 62.78 216 GLU A CA 1
ATOM 1730 C C . GLU A 1 216 ? 23.098 -17.108 -5.777 1.00 62.78 216 GLU A C 1
ATOM 1732 O O . GLU A 1 216 ? 23.014 -16.225 -4.914 1.00 62.78 216 GLU A O 1
ATOM 1737 N N . PRO A 1 217 ? 21.994 -17.653 -6.328 1.00 57.84 217 PRO A N 1
ATOM 1738 C CA . PRO A 1 217 ? 20.626 -17.197 -6.049 1.00 57.84 217 PRO A CA 1
ATOM 1739 C C . PRO A 1 217 ? 20.273 -17.147 -4.555 1.00 57.84 217 PRO A C 1
ATOM 1741 O O . PRO A 1 217 ? 19.385 -16.406 -4.136 1.00 57.84 217 PRO A O 1
ATOM 1744 N N . VAL A 1 218 ? 20.986 -17.930 -3.742 1.00 56.59 218 VAL A N 1
ATOM 1745 C CA . VAL A 1 218 ? 20.842 -18.001 -2.286 1.00 56.59 218 VAL A CA 1
ATOM 1746 C C . VAL A 1 218 ? 21.275 -16.699 -1.605 1.00 56.59 218 VAL A C 1
ATOM 1748 O O . VAL A 1 218 ? 20.567 -16.230 -0.716 1.00 56.59 218 VAL A O 1
ATOM 1751 N N . PHE A 1 219 ? 22.374 -16.068 -2.032 1.00 60.91 219 PHE A N 1
ATOM 1752 C CA . PHE A 1 219 ? 22.815 -14.791 -1.454 1.00 60.91 219 PHE A CA 1
ATOM 1753 C C . PHE A 1 219 ? 21.868 -13.653 -1.841 1.00 60.91 219 PHE A C 1
ATOM 1755 O O . PHE A 1 219 ? 21.528 -12.829 -0.996 1.00 60.91 219 PHE A O 1
ATOM 1762 N N . LEU A 1 220 ? 21.351 -13.668 -3.072 1.00 57.50 220 LEU A N 1
ATOM 1763 C CA . LEU A 1 220 ? 20.316 -12.744 -3.549 1.00 57.50 220 LEU A CA 1
ATOM 1764 C C . LEU A 1 220 ? 19.078 -12.754 -2.641 1.00 57.50 220 LEU A C 1
ATOM 1766 O O . LEU A 1 220 ? 18.588 -11.714 -2.197 1.00 57.50 220 LEU A O 1
ATOM 1770 N N . LEU A 1 221 ? 18.599 -13.966 -2.348 1.00 61.44 221 LEU A N 1
ATOM 1771 C CA . LEU A 1 221 ? 17.449 -14.215 -1.493 1.00 61.44 221 LEU A CA 1
ATOM 1772 C C . LEU A 1 221 ? 17.742 -13.785 -0.052 1.00 61.44 221 LEU A C 1
ATOM 1774 O O . LEU A 1 221 ? 16.908 -13.129 0.564 1.00 61.44 221 LEU A O 1
ATOM 1778 N N . LEU A 1 222 ? 18.927 -14.111 0.472 1.00 68.31 222 LEU A N 1
ATOM 1779 C CA . LEU A 1 222 ? 19.332 -13.777 1.836 1.00 68.31 222 LEU A CA 1
ATOM 1780 C C . LEU A 1 222 ? 19.388 -12.258 2.050 1.00 68.31 222 LEU A C 1
ATOM 1782 O O . LEU A 1 222 ? 18.818 -11.758 3.016 1.00 68.31 222 LEU A O 1
ATOM 1786 N N . TYR A 1 223 ? 20.018 -11.515 1.139 1.00 65.56 223 TYR A N 1
ATOM 1787 C CA . TYR A 1 223 ? 20.132 -10.059 1.240 1.00 65.56 223 TYR A CA 1
ATOM 1788 C C . TYR A 1 223 ? 18.781 -9.358 1.073 1.00 65.56 223 TYR A C 1
ATOM 1790 O O . TYR A 1 223 ? 18.449 -8.481 1.872 1.00 65.56 223 TYR A O 1
ATOM 1798 N N . ALA A 1 224 ? 17.961 -9.775 0.103 1.00 64.75 224 ALA A N 1
ATOM 1799 C CA . ALA A 1 224 ? 16.608 -9.243 -0.053 1.00 64.75 224 ALA A CA 1
ATOM 1800 C C . ALA A 1 224 ? 15.738 -9.526 1.185 1.00 64.75 224 ALA A C 1
ATOM 1802 O O . ALA A 1 224 ? 14.977 -8.661 1.616 1.00 64.75 224 ALA A O 1
ATOM 1803 N N . LEU A 1 225 ? 15.883 -10.706 1.797 1.00 66.25 225 LEU A N 1
ATOM 1804 C CA . LEU A 1 225 ? 15.127 -11.116 2.980 1.00 66.25 225 LEU A CA 1
ATOM 1805 C C . LEU A 1 225 ? 15.610 -10.411 4.252 1.00 66.25 225 LEU A C 1
ATOM 1807 O O . LEU A 1 225 ? 14.779 -10.029 5.070 1.00 66.25 225 LEU A O 1
ATOM 1811 N N . ILE A 1 226 ? 16.914 -10.153 4.392 1.00 71.81 226 ILE A N 1
ATOM 1812 C CA . ILE A 1 226 ? 17.464 -9.317 5.470 1.00 71.81 226 ILE A CA 1
ATOM 1813 C C . ILE A 1 226 ? 16.966 -7.875 5.325 1.00 71.81 226 ILE A C 1
ATOM 1815 O O . ILE A 1 226 ? 16.507 -7.291 6.301 1.00 71.81 226 ILE A O 1
ATOM 1819 N N . MET A 1 227 ? 16.983 -7.306 4.118 1.00 67.31 227 MET A N 1
ATOM 1820 C CA . MET A 1 227 ? 16.494 -5.942 3.880 1.00 67.31 227 MET A CA 1
ATOM 1821 C C . MET A 1 227 ? 14.981 -5.831 4.098 1.00 67.31 227 MET A C 1
ATOM 1823 O O . MET A 1 227 ? 14.516 -4.877 4.728 1.00 67.31 227 MET A O 1
ATOM 1827 N N . LEU A 1 228 ? 14.207 -6.832 3.668 1.00 65.31 228 LEU A N 1
ATOM 1828 C CA . LEU A 1 228 ? 12.790 -6.957 4.007 1.00 65.31 228 LEU A CA 1
ATOM 1829 C C . LEU A 1 228 ? 12.605 -7.044 5.528 1.00 65.31 228 LEU A C 1
ATOM 1831 O O . LEU A 1 228 ? 11.786 -6.315 6.075 1.00 65.31 228 LEU A O 1
ATOM 1835 N N . ALA A 1 229 ? 13.385 -7.879 6.221 1.00 67.69 229 ALA A N 1
ATOM 1836 C CA . ALA A 1 229 ? 13.302 -8.053 7.668 1.00 67.69 229 ALA A CA 1
ATOM 1837 C C . ALA A 1 229 ? 13.630 -6.759 8.422 1.00 67.69 229 ALA A C 1
ATOM 1839 O O . ALA A 1 229 ? 12.897 -6.396 9.335 1.00 67.69 229 ALA A O 1
ATOM 1840 N N . VAL A 1 230 ? 14.663 -6.018 8.014 1.00 68.88 230 VAL A N 1
ATOM 1841 C CA . VAL A 1 230 ? 15.017 -4.718 8.604 1.00 68.88 230 VAL A CA 1
ATOM 1842 C C . VAL A 1 230 ? 13.904 -3.701 8.365 1.00 68.88 230 VAL A C 1
ATOM 1844 O O . VAL A 1 230 ? 13.481 -3.021 9.299 1.00 68.88 230 VAL A O 1
ATOM 1847 N N . THR A 1 231 ? 13.364 -3.639 7.147 1.00 67.31 231 THR A N 1
ATOM 1848 C CA . THR A 1 231 ? 12.277 -2.704 6.819 1.00 67.31 231 THR A CA 1
ATOM 1849 C C . THR A 1 231 ? 11.009 -3.048 7.608 1.00 67.31 231 THR A C 1
ATOM 1851 O O . THR A 1 231 ? 10.356 -2.169 8.165 1.00 67.31 231 THR A O 1
ATOM 1854 N N . VAL A 1 232 ? 10.689 -4.335 7.739 1.00 66.06 232 VAL A N 1
ATOM 1855 C CA . VAL A 1 232 ? 9.578 -4.829 8.560 1.00 66.06 232 VAL A CA 1
ATOM 1856 C C . VAL A 1 232 ? 9.805 -4.501 10.039 1.00 66.06 232 VAL A C 1
ATOM 1858 O O . VAL A 1 232 ? 8.901 -3.970 10.679 1.00 66.06 232 VAL A O 1
ATOM 1861 N N . LEU A 1 233 ? 11.005 -4.729 10.578 1.00 64.75 233 LEU A N 1
ATOM 1862 C CA . LEU A 1 233 ? 11.346 -4.443 11.977 1.00 64.75 233 LEU A CA 1
ATOM 1863 C C . LEU A 1 233 ? 11.194 -2.958 12.327 1.00 64.75 233 LEU A C 1
ATOM 1865 O O . LEU A 1 233 ? 10.645 -2.631 13.380 1.00 64.75 233 LEU A O 1
ATOM 1869 N N . ILE A 1 234 ? 11.621 -2.062 11.432 1.00 66.25 234 ILE A N 1
ATOM 1870 C CA . ILE A 1 234 ? 11.494 -0.609 11.615 1.00 66.25 234 ILE A CA 1
ATOM 1871 C C . ILE A 1 234 ? 10.019 -0.184 11.721 1.00 66.25 234 ILE A C 1
ATOM 1873 O O . ILE A 1 234 ? 9.706 0.732 12.477 1.00 66.25 234 ILE A O 1
ATOM 1877 N N . PHE A 1 235 ? 9.100 -0.867 11.030 1.00 61.78 235 PHE A N 1
ATOM 1878 C CA . PHE A 1 235 ? 7.666 -0.544 11.044 1.00 61.78 235 PHE A CA 1
ATOM 1879 C C . PHE A 1 235 ? 6.829 -1.330 12.059 1.00 61.78 235 PHE A C 1
ATOM 1881 O O . PHE A 1 235 ? 5.757 -0.862 12.451 1.00 61.78 235 PHE A O 1
ATOM 1888 N N . PHE A 1 236 ? 7.285 -2.497 12.512 1.00 63.34 236 PHE A N 1
ATOM 1889 C CA . PHE A 1 236 ? 6.607 -3.257 13.566 1.00 63.34 236 PHE A CA 1
ATOM 1890 C C . PHE A 1 236 ? 6.760 -2.587 14.934 1.00 63.34 236 PHE A C 1
ATOM 1892 O O . PHE A 1 236 ? 5.770 -2.447 15.651 1.00 63.34 236 PHE A O 1
ATOM 1899 N N . ARG A 1 237 ? 7.958 -2.074 15.244 1.00 60.50 237 ARG A N 1
ATOM 1900 C CA . ARG A 1 237 ? 8.268 -1.376 16.506 1.00 60.50 237 ARG A CA 1
ATOM 1901 C C . ARG A 1 237 ? 7.275 -0.247 16.848 1.00 60.50 237 ARG A C 1
ATOM 1903 O O . ARG A 1 237 ? 6.732 -0.265 17.949 1.00 60.50 237 ARG A O 1
ATOM 1910 N N . PRO A 1 238 ? 6.975 0.709 15.948 1.00 59.47 238 PRO A N 1
ATOM 1911 C CA . PRO A 1 238 ? 6.002 1.767 16.223 1.00 59.47 238 PRO A CA 1
ATOM 1912 C C . PRO A 1 238 ? 4.577 1.233 16.408 1.00 59.47 238 PRO A C 1
ATOM 1914 O O . PRO A 1 238 ? 3.837 1.702 17.272 1.00 59.47 238 PRO A O 1
ATOM 1917 N N . LYS A 1 239 ? 4.179 0.219 15.631 1.00 63.50 239 LYS A N 1
ATOM 1918 C CA . LYS A 1 239 ? 2.805 -0.289 15.674 1.00 63.50 239 LYS A CA 1
ATOM 1919 C C . LYS A 1 239 ? 2.513 -1.062 16.959 1.00 63.50 239 LYS A C 1
ATOM 1921 O O . LYS A 1 239 ? 1.428 -0.921 17.513 1.00 63.50 239 LYS A O 1
ATOM 1926 N N . GLU A 1 240 ? 3.477 -1.831 17.459 1.00 63.28 240 GLU A N 1
ATOM 1927 C CA . GLU A 1 240 ? 3.386 -2.478 18.775 1.00 63.28 240 GLU A CA 1
ATOM 1928 C C . GLU A 1 240 ? 3.181 -1.447 19.889 1.00 63.28 240 GLU A C 1
ATOM 1930 O O . GLU A 1 240 ? 2.311 -1.628 20.743 1.00 63.28 240 GLU A O 1
ATOM 1935 N N . THR A 1 241 ? 3.906 -0.323 19.839 1.00 64.69 241 THR A N 1
ATOM 1936 C CA . THR A 1 241 ? 3.734 0.744 20.836 1.00 64.69 241 THR A CA 1
ATOM 1937 C C . THR A 1 241 ? 2.350 1.390 20.771 1.00 64.69 241 THR A C 1
ATOM 1939 O O . THR A 1 241 ? 1.751 1.671 21.808 1.00 64.69 241 THR A O 1
ATOM 1942 N N . GLU A 1 242 ? 1.795 1.570 19.571 1.00 71.81 242 GLU A N 1
ATOM 1943 C CA . GLU A 1 242 ? 0.467 2.155 19.384 1.00 71.81 242 GLU A CA 1
ATOM 1944 C C . GLU A 1 242 ? -0.657 1.215 19.854 1.00 71.81 242 GLU A C 1
ATOM 1946 O O . GLU A 1 242 ? -1.597 1.660 20.519 1.00 71.81 242 GLU A O 1
ATOM 1951 N N . TYR A 1 243 ? -0.539 -0.092 19.584 1.00 68.88 243 TYR A N 1
ATOM 1952 C CA . TYR A 1 243 ? -1.475 -1.094 20.100 1.00 68.88 243 TYR A CA 1
ATOM 1953 C C . TYR A 1 243 ? -1.452 -1.155 21.628 1.00 68.88 243 TYR A C 1
ATOM 1955 O O . TYR A 1 243 ? -2.524 -1.099 22.233 1.00 68.88 243 TYR A O 1
ATOM 1963 N N . ALA A 1 244 ? -0.267 -1.164 22.246 1.00 74.31 244 ALA A N 1
ATOM 1964 C CA . ALA A 1 244 ? -0.122 -1.147 23.702 1.00 74.31 244 ALA A CA 1
ATOM 1965 C C . ALA A 1 244 ? -0.758 0.107 24.336 1.00 74.31 244 ALA A C 1
ATOM 1967 O O . ALA A 1 244 ? -1.471 0.022 25.336 1.00 74.31 244 ALA A O 1
ATOM 1968 N N . LEU A 1 245 ? -0.582 1.276 23.710 1.00 78.12 245 LEU A N 1
ATOM 1969 C CA . LEU A 1 245 ? -1.251 2.523 24.105 1.00 78.12 245 LEU A CA 1
ATOM 1970 C C . LEU A 1 245 ? -2.778 2.457 23.943 1.00 78.12 245 LEU A C 1
ATOM 1972 O O . LEU A 1 245 ? -3.518 3.052 24.730 1.00 78.12 245 LEU A O 1
ATOM 1976 N N . SER A 1 246 ? -3.274 1.772 22.910 1.00 78.56 246 SER A N 1
ATOM 1977 C CA . SER A 1 246 ? -4.714 1.594 22.695 1.00 78.56 246 SER A CA 1
ATOM 1978 C C . SER A 1 246 ? -5.338 0.655 23.732 1.00 78.56 246 SER A C 1
ATOM 1980 O O . SER A 1 246 ? -6.364 1.007 24.312 1.00 78.56 246 SER A O 1
ATOM 1982 N N . GLU A 1 247 ? -4.688 -0.471 24.045 1.00 81.75 247 GLU A N 1
ATOM 1983 C CA . GLU A 1 247 ? -5.137 -1.397 25.088 1.00 81.75 247 GLU A CA 1
ATOM 1984 C C . GLU A 1 247 ? -5.122 -0.728 26.459 1.00 81.75 247 GLU A C 1
ATOM 1986 O O . GLU A 1 247 ? -6.095 -0.844 27.200 1.00 81.75 247 GLU A O 1
ATOM 1991 N N . GLY A 1 248 ? -4.080 0.056 26.762 1.00 83.06 248 GLY A N 1
ATOM 1992 C CA . GLY A 1 248 ? -4.016 0.848 27.989 1.00 83.06 248 GLY A CA 1
ATOM 1993 C C . GLY A 1 248 ? -5.191 1.822 28.121 1.00 83.06 248 GLY A C 1
ATOM 1994 O O . GLY A 1 248 ? -5.814 1.901 29.180 1.00 83.06 248 GLY A O 1
ATOM 1995 N N . ARG A 1 249 ? -5.563 2.516 27.035 1.00 86.62 249 ARG A N 1
ATOM 1996 C CA . ARG A 1 249 ? -6.741 3.403 27.019 1.00 86.62 249 ARG A CA 1
ATOM 1997 C C . ARG A 1 249 ? -8.046 2.641 27.232 1.00 86.62 249 ARG A C 1
ATOM 1999 O O . ARG A 1 249 ? -8.878 3.090 28.014 1.00 86.62 249 ARG A O 1
ATOM 2006 N N . VAL A 1 250 ? -8.227 1.500 26.568 1.00 89.75 250 VAL A N 1
ATOM 2007 C CA . VAL A 1 250 ? -9.436 0.670 26.711 1.00 89.75 250 VAL A CA 1
ATOM 2008 C C . VAL A 1 250 ? -9.551 0.107 28.127 1.00 89.75 250 VAL A C 1
ATOM 2010 O O . VAL A 1 250 ? -10.627 0.170 28.719 1.00 89.75 250 VAL A O 1
ATOM 2013 N N . ALA A 1 251 ? -8.453 -0.388 28.698 1.00 90.31 251 ALA A N 1
ATOM 2014 C CA . ALA A 1 251 ? -8.411 -0.881 30.071 1.00 90.31 251 ALA A CA 1
ATOM 2015 C C . ALA A 1 251 ? -8.748 0.230 31.076 1.00 90.31 251 ALA A C 1
ATOM 2017 O O . ALA A 1 251 ? -9.575 0.026 31.964 1.00 90.31 251 ALA A O 1
ATOM 2018 N N . HIS A 1 252 ? -8.182 1.426 30.891 1.00 91.31 252 HIS A N 1
ATOM 2019 C CA . HIS A 1 252 ? -8.474 2.580 31.737 1.00 91.31 252 HIS A CA 1
ATOM 2020 C C . HIS A 1 252 ? -9.945 3.013 31.648 1.00 91.31 252 HIS A C 1
ATOM 2022 O O . HIS A 1 252 ? -10.593 3.211 32.672 1.00 91.31 252 HIS A O 1
ATOM 2028 N N . LEU A 1 253 ? -10.503 3.096 30.437 1.00 90.81 253 LEU A N 1
ATOM 2029 C CA . LEU A 1 253 ? -11.918 3.420 30.222 1.00 90.81 253 LEU A CA 1
ATOM 2030 C C . LEU A 1 253 ? -12.847 2.378 30.852 1.00 90.81 253 LEU A C 1
ATOM 2032 O O . LEU A 1 253 ? -13.847 2.740 31.468 1.00 90.81 253 LEU A O 1
ATOM 2036 N N . LYS A 1 254 ? -12.510 1.089 30.731 1.00 90.50 254 LYS A N 1
ATOM 2037 C CA . LYS A 1 254 ? -13.268 -0.004 31.347 1.00 90.50 254 LYS A CA 1
ATOM 2038 C C . LYS A 1 254 ? -13.267 0.106 32.872 1.00 90.50 254 LYS A C 1
ATOM 2040 O O . LYS A 1 254 ? -14.305 -0.105 33.493 1.00 90.50 254 LYS A O 1
ATOM 2045 N N . GLU A 1 255 ? -12.133 0.480 33.458 1.00 92.94 255 GLU A N 1
ATOM 2046 C CA . GLU A 1 255 ? -12.019 0.692 34.899 1.00 92.94 255 GLU A CA 1
ATOM 2047 C C . GLU A 1 255 ? -12.815 1.917 35.368 1.00 92.94 255 GLU A C 1
ATOM 2049 O O . GLU A 1 255 ? -13.554 1.823 36.345 1.00 92.94 255 GLU A O 1
ATOM 2054 N N . LEU A 1 256 ? -12.768 3.037 34.636 1.00 90.81 256 LEU A N 1
ATOM 2055 C CA . LEU A 1 256 ? -13.607 4.206 34.930 1.00 90.81 256 LEU A CA 1
ATOM 2056 C C . LEU A 1 256 ? -15.102 3.867 34.873 1.00 90.81 256 LEU A C 1
ATOM 2058 O O . LEU A 1 256 ? -15.871 4.295 35.735 1.00 90.81 256 LEU A O 1
ATOM 2062 N N . LEU A 1 257 ? -15.515 3.068 33.886 1.00 90.12 257 LEU A N 1
ATOM 2063 C CA . LEU A 1 257 ? -16.902 2.632 33.747 1.00 90.12 257 LEU A CA 1
ATOM 2064 C C . LEU A 1 257 ? -17.334 1.730 34.912 1.00 90.12 257 LEU A C 1
ATOM 2066 O O . LEU A 1 257 ? -18.460 1.847 35.388 1.00 90.12 257 LEU A O 1
ATOM 2070 N N . ARG A 1 258 ? -16.436 0.866 35.401 1.00 90.44 258 ARG A N 1
ATOM 2071 C CA . ARG A 1 258 ? -16.666 0.021 36.581 1.00 90.44 258 ARG A CA 1
ATOM 2072 C C . ARG A 1 258 ? -16.809 0.862 37.850 1.00 90.44 258 ARG A C 1
ATOM 2074 O O . ARG A 1 258 ? -17.788 0.706 38.571 1.00 90.44 258 ARG A O 1
ATOM 2081 N N . ILE A 1 259 ? -15.886 1.801 38.078 1.00 89.25 259 ILE A N 1
ATOM 2082 C CA . ILE A 1 259 ? -15.920 2.720 39.227 1.00 89.25 259 ILE A CA 1
ATOM 2083 C C . ILE A 1 259 ? -17.208 3.552 39.236 1.00 89.25 259 ILE A C 1
ATOM 2085 O O . ILE A 1 259 ? -17.764 3.795 40.302 1.00 89.25 259 ILE A O 1
ATOM 2089 N N . ALA A 1 260 ? -17.705 3.973 38.070 1.00 85.38 260 ALA A N 1
ATOM 2090 C CA . ALA A 1 260 ? -18.971 4.697 37.963 1.00 85.38 260 ALA A CA 1
ATOM 2091 C C . ALA A 1 260 ? -20.207 3.779 38.074 1.00 85.38 260 ALA A C 1
ATOM 2093 O O . ALA A 1 260 ? -21.236 4.192 38.607 1.00 85.38 260 ALA A O 1
ATOM 2094 N N . GLY A 1 261 ? -20.119 2.541 37.582 1.00 88.75 261 GLY A N 1
ATOM 2095 C CA . GLY A 1 261 ? -21.214 1.570 37.575 1.00 88.75 261 GLY A CA 1
ATOM 2096 C C . GLY A 1 261 ? -21.500 0.942 38.941 1.00 88.75 261 GLY A C 1
ATOM 2097 O O . GLY A 1 261 ? -22.668 0.774 39.291 1.00 88.75 261 GLY A O 1
ATOM 2098 N N . ASP A 1 262 ? -20.466 0.650 39.735 1.00 91.12 262 ASP A N 1
ATOM 2099 C CA . ASP A 1 262 ? -20.601 -0.009 41.043 1.00 91.12 262 ASP A CA 1
ATOM 2100 C C . ASP A 1 262 ? -21.473 0.801 42.034 1.00 91.12 262 ASP A C 1
ATOM 2102 O O . ASP A 1 262 ? -22.396 0.231 42.626 1.00 91.12 262 ASP A O 1
ATOM 2106 N N . PRO A 1 263 ? -21.292 2.130 42.194 1.00 87.81 263 PRO A N 1
ATOM 2107 C CA . PRO A 1 263 ? -22.167 2.952 43.026 1.00 87.81 263 PRO A CA 1
ATOM 2108 C C . PRO A 1 263 ? -23.610 2.990 42.522 1.00 87.81 263 PRO A C 1
ATOM 2110 O O . PRO A 1 263 ? -24.533 2.967 43.333 1.00 87.81 263 PRO A O 1
ATOM 2113 N N . ILE A 1 264 ? -23.821 3.023 41.201 1.00 88.31 264 ILE A N 1
ATOM 2114 C CA . ILE A 1 264 ? -25.162 3.049 40.597 1.00 88.31 264 ILE A CA 1
ATOM 2115 C C . ILE A 1 264 ? -25.882 1.723 40.850 1.00 88.31 264 ILE A C 1
ATOM 2117 O O . ILE A 1 264 ? -27.047 1.722 41.251 1.00 88.31 264 ILE A O 1
ATOM 2121 N N . ALA A 1 265 ? -25.191 0.596 40.671 1.00 88.31 265 ALA A N 1
ATOM 2122 C CA . ALA A 1 265 ? -25.732 -0.727 40.962 1.00 88.31 265 ALA A CA 1
ATOM 2123 C C . ALA A 1 265 ? -26.093 -0.864 42.449 1.00 88.31 265 ALA A C 1
ATOM 2125 O O . ALA A 1 265 ? -27.190 -1.310 42.783 1.00 88.31 265 ALA A O 1
ATOM 2126 N N . LYS A 1 266 ? -25.216 -0.391 43.343 1.00 91.38 266 LYS A N 1
ATOM 2127 C CA . LYS A 1 266 ? -25.447 -0.418 44.791 1.00 91.38 266 LYS A CA 1
ATOM 2128 C C . LYS A 1 266 ? -26.594 0.500 45.221 1.00 91.38 266 LYS A C 1
ATOM 2130 O O . LYS A 1 266 ? -27.415 0.112 46.048 1.00 91.38 266 LYS A O 1
ATOM 2135 N N . ALA A 1 267 ? -26.697 1.693 44.636 1.00 88.62 267 ALA A N 1
ATOM 2136 C CA . ALA A 1 267 ? -27.809 2.612 44.871 1.00 88.62 267 ALA A CA 1
ATOM 2137 C C . ALA A 1 267 ? -29.142 2.031 44.378 1.00 88.62 267 ALA A C 1
ATOM 2139 O O . ALA A 1 267 ? -30.159 2.151 45.061 1.00 88.62 267 ALA A O 1
ATOM 2140 N N . LYS A 1 268 ? -29.136 1.352 43.224 1.00 90.38 268 LYS A N 1
ATOM 2141 C CA . LYS A 1 268 ? -30.311 0.648 42.703 1.00 90.38 268 LYS A CA 1
ATOM 2142 C C . LYS A 1 268 ? -30.757 -0.468 43.650 1.00 90.38 268 LYS A C 1
ATOM 2144 O O . LYS A 1 268 ? -31.938 -0.525 43.974 1.00 90.38 268 LYS A O 1
ATOM 2149 N N . GLN A 1 269 ? -29.821 -1.283 44.138 1.00 92.56 269 GLN A N 1
ATOM 2150 C CA . GLN A 1 269 ? -30.118 -2.348 45.097 1.00 92.56 269 GLN A CA 1
ATOM 2151 C C . GLN A 1 269 ? -30.696 -1.790 46.406 1.00 92.56 269 GLN A C 1
ATOM 2153 O O . GLN A 1 269 ? -31.740 -2.253 46.853 1.00 92.56 269 GLN A O 1
ATOM 2158 N N . MET A 1 270 ? -30.086 -0.745 46.981 1.00 90.50 270 MET A N 1
ATOM 2159 C CA . MET A 1 270 ? -30.617 -0.100 48.191 1.00 90.50 270 MET A CA 1
ATOM 2160 C C . MET A 1 270 ? -32.030 0.452 47.976 1.00 90.50 270 MET A C 1
ATOM 2162 O O . MET A 1 270 ? -32.873 0.342 48.862 1.00 90.50 270 MET A O 1
ATOM 2166 N N . ARG A 1 271 ? -32.319 1.017 46.796 1.00 90.81 271 ARG A N 1
ATOM 2167 C CA . ARG A 1 271 ? -33.668 1.488 46.455 1.00 90.81 271 ARG A CA 1
ATOM 2168 C C . ARG A 1 271 ? -34.671 0.336 46.388 1.00 90.81 271 ARG A C 1
ATOM 2170 O O . ARG A 1 271 ? -35.787 0.483 46.871 1.00 90.81 271 ARG A O 1
ATOM 2177 N N . GLU A 1 272 ? -34.299 -0.781 45.768 1.00 91.94 272 GLU A N 1
ATOM 2178 C CA . GLU A 1 272 ? -35.159 -1.966 45.665 1.00 91.94 272 GLU A CA 1
ATOM 2179 C C . GLU A 1 272 ? -35.445 -2.578 47.043 1.00 91.94 272 GLU A C 1
ATOM 2181 O O . GLU A 1 272 ? -36.599 -2.879 47.348 1.00 91.94 272 GLU A O 1
ATOM 2186 N N . GLU A 1 273 ? -34.429 -2.684 47.904 1.00 91.00 273 GLU A N 1
ATOM 2187 C CA . GLU A 1 273 ? -34.587 -3.132 49.293 1.00 91.00 273 GLU A CA 1
ATOM 2188 C C . GLU A 1 273 ? -35.464 -2.172 50.107 1.00 91.00 273 GLU A C 1
ATOM 2190 O O . GLU A 1 273 ? -36.366 -2.620 50.813 1.00 91.00 273 GLU A O 1
ATOM 2195 N N . PHE A 1 274 ? -35.270 -0.858 49.961 1.00 92.19 274 PHE A N 1
ATOM 2196 C CA . PHE A 1 274 ? -36.094 0.151 50.628 1.00 92.19 274 PHE A CA 1
ATOM 2197 C C . PHE A 1 274 ? -37.567 0.064 50.209 1.00 92.19 274 PHE A C 1
ATOM 2199 O O . PHE A 1 274 ? -38.440 -0.005 51.070 1.00 92.19 274 PHE A O 1
ATOM 2206 N N . ILE A 1 275 ? -37.854 0.002 48.901 1.00 88.88 275 ILE A N 1
ATOM 2207 C CA . ILE A 1 275 ? -39.230 -0.126 48.389 1.00 88.88 275 ILE A CA 1
ATOM 2208 C C . ILE A 1 275 ? -39.882 -1.402 48.925 1.00 88.88 275 ILE A C 1
ATOM 2210 O O . ILE A 1 275 ? -41.025 -1.365 49.375 1.00 88.88 275 ILE A O 1
ATOM 2214 N N . LYS A 1 276 ? -39.154 -2.524 48.921 1.00 89.44 276 LYS A N 1
ATOM 2215 C CA . LYS A 1 276 ? -39.658 -3.797 49.443 1.00 89.44 276 LYS A CA 1
ATOM 2216 C C . LYS A 1 276 ? -39.976 -3.717 50.939 1.00 89.44 276 LYS A C 1
ATOM 2218 O O . LYS A 1 276 ? -41.018 -4.221 51.355 1.00 89.44 276 LYS A O 1
ATOM 2223 N N . ASN A 1 277 ? -39.103 -3.092 51.729 1.00 89.62 277 ASN A N 1
ATOM 2224 C CA . ASN A 1 277 ? -39.302 -2.938 53.169 1.00 89.62 277 ASN A CA 1
ATOM 2225 C C . ASN A 1 277 ? -40.508 -2.051 53.475 1.00 89.62 277 ASN A C 1
ATOM 2227 O O . ASN A 1 277 ? -41.370 -2.472 54.240 1.00 89.62 277 ASN A O 1
ATOM 2231 N N . ILE A 1 278 ? -40.625 -0.894 52.815 1.00 87.25 278 ILE A N 1
ATOM 2232 C CA . ILE A 1 278 ? -41.792 -0.014 52.952 1.00 87.25 278 ILE A CA 1
ATOM 2233 C C . ILE A 1 278 ? -43.067 -0.767 52.584 1.00 87.25 278 ILE A C 1
ATOM 2235 O O . ILE A 1 278 ? -44.021 -0.781 53.348 1.00 87.25 278 ILE A O 1
ATOM 2239 N N . GLN A 1 279 ? -43.075 -1.480 51.458 1.00 85.62 279 GLN A N 1
ATOM 2240 C CA . GLN A 1 279 ? -44.258 -2.216 51.027 1.00 85.62 279 GLN A CA 1
ATOM 2241 C C . GLN A 1 279 ? -44.668 -3.305 52.032 1.00 85.62 279 GLN A C 1
ATOM 2243 O O . GLN A 1 279 ? -45.858 -3.508 52.266 1.00 85.62 279 GLN A O 1
ATOM 2248 N N . HIS A 1 280 ? -43.706 -3.982 52.662 1.00 84.81 280 HIS A N 1
ATOM 2249 C CA . HIS A 1 280 ? -43.981 -4.963 53.710 1.00 84.81 280 HIS A CA 1
ATOM 2250 C C . HIS A 1 280 ? -44.479 -4.306 55.012 1.00 84.81 280 HIS A C 1
ATOM 2252 O O . HIS A 1 280 ? -45.437 -4.787 55.618 1.00 84.81 280 HIS A O 1
ATOM 2258 N N . GLU A 1 281 ? -43.865 -3.203 55.444 1.00 82.50 281 GLU A N 1
ATOM 2259 C CA . GLU A 1 281 ? -44.261 -2.474 56.655 1.00 82.50 281 GLU A CA 1
ATOM 2260 C C . GLU A 1 281 ? -45.616 -1.775 56.516 1.00 82.50 281 GLU A C 1
ATOM 2262 O O . GLU A 1 281 ? -46.366 -1.745 57.487 1.00 82.50 281 GLU A O 1
ATOM 2267 N N . THR A 1 282 ? -45.978 -1.288 55.324 1.00 82.94 282 THR A N 1
ATOM 2268 C CA . THR A 1 282 ? -47.289 -0.680 55.050 1.00 82.94 282 THR A CA 1
ATOM 2269 C C . THR A 1 282 ? -48.389 -1.730 54.883 1.00 82.94 282 THR A C 1
ATOM 2271 O O . THR A 1 282 ? -49.491 -1.550 55.403 1.00 82.94 282 THR A O 1
ATOM 2274 N N . ASN A 1 283 ? -48.119 -2.854 54.208 1.00 84.56 283 ASN A N 1
ATOM 2275 C CA . ASN A 1 283 ? -49.138 -3.884 53.972 1.00 84.56 283 ASN A CA 1
ATOM 2276 C C . ASN A 1 283 ? -49.590 -4.594 55.253 1.00 84.56 283 ASN A C 1
ATOM 2278 O O . ASN A 1 283 ? -50.746 -5.003 55.338 1.00 84.56 283 ASN A O 1
ATOM 2282 N N . ASN A 1 284 ? -48.721 -4.735 56.255 1.00 81.88 284 ASN A N 1
ATOM 2283 C CA . ASN A 1 284 ? -49.066 -5.382 57.524 1.00 81.88 284 ASN A CA 1
ATOM 2284 C C . ASN A 1 284 ? -50.233 -4.691 58.269 1.00 81.88 284 ASN A C 1
ATOM 2286 O O . ASN A 1 284 ? -51.250 -5.345 58.518 1.00 81.88 284 ASN A O 1
ATOM 2290 N N . PRO A 1 285 ? -50.156 -3.389 58.611 1.00 79.81 285 PRO A N 1
ATOM 2291 C CA . PRO A 1 285 ? -51.270 -2.675 59.221 1.00 79.81 285 PRO A CA 1
ATOM 2292 C C . PRO A 1 285 ? -52.446 -2.516 58.253 1.00 79.81 285 PRO A C 1
ATOM 2294 O O . PRO A 1 285 ? -53.582 -2.600 58.711 1.00 79.81 285 PRO A O 1
ATOM 2297 N N . LEU A 1 286 ? -52.205 -2.357 56.942 1.00 83.12 286 LEU A N 1
ATOM 2298 C CA . LEU A 1 286 ? -53.272 -2.259 55.939 1.00 83.12 286 LEU A CA 1
ATOM 2299 C C . LEU A 1 286 ? -54.142 -3.522 55.926 1.00 83.12 286 LEU A C 1
ATOM 2301 O O . LEU A 1 286 ? -55.357 -3.432 56.039 1.00 83.12 286 LEU A O 1
ATOM 2305 N N . THR A 1 287 ? -53.519 -4.702 55.883 1.00 84.75 287 THR A N 1
ATOM 2306 C CA . THR A 1 287 ? -54.217 -5.997 55.906 1.00 84.75 287 THR A CA 1
ATOM 2307 C C . THR A 1 287 ? -55.002 -6.175 57.206 1.00 84.75 287 THR A C 1
ATOM 2309 O O . THR A 1 287 ? -56.134 -6.652 57.184 1.00 84.75 287 THR A O 1
ATOM 2312 N N . GLY A 1 288 ? -54.435 -5.743 58.339 1.00 82.19 288 GLY A N 1
ATOM 2313 C CA . GLY A 1 288 ? -55.129 -5.742 59.628 1.00 82.19 288 GLY A CA 1
ATOM 2314 C C . GLY A 1 288 ? -56.358 -4.826 59.646 1.00 82.19 288 GLY A C 1
ATOM 2315 O O . GLY A 1 288 ? -57.418 -5.239 60.110 1.00 82.19 288 GLY A O 1
ATOM 2316 N N . ILE A 1 289 ? -56.241 -3.612 59.098 1.00 84.69 289 ILE A N 1
ATOM 2317 C CA . ILE A 1 289 ? -57.357 -2.665 58.949 1.00 84.69 289 ILE A CA 1
ATOM 2318 C C . ILE A 1 289 ? -58.444 -3.254 58.050 1.00 84.69 289 ILE A C 1
ATOM 2320 O O . ILE A 1 289 ? -59.606 -3.263 58.447 1.00 84.69 289 ILE A O 1
ATOM 2324 N N . THR A 1 290 ? -58.076 -3.765 56.872 1.00 84.44 290 THR A N 1
ATOM 2325 C CA . THR A 1 290 ? -59.022 -4.325 55.899 1.00 84.44 290 THR A CA 1
ATOM 2326 C C . THR A 1 290 ? -59.759 -5.529 56.475 1.00 84.44 290 THR A C 1
ATOM 2328 O O . THR A 1 290 ? -60.983 -5.546 56.459 1.00 84.44 290 THR A O 1
ATOM 2331 N N . SER A 1 291 ? -59.050 -6.482 57.083 1.00 84.56 291 SER A N 1
ATOM 2332 C CA . SER A 1 291 ? -59.672 -7.665 57.688 1.00 84.56 291 SER A CA 1
ATOM 2333 C C . SER A 1 291 ? -60.603 -7.312 58.856 1.00 84.56 291 SER A C 1
ATOM 2335 O O . SER A 1 291 ? -61.694 -7.878 58.974 1.00 84.56 291 SER A O 1
ATOM 2337 N N . MET A 1 292 ? -60.221 -6.353 59.709 1.00 82.62 292 MET A N 1
ATOM 2338 C CA . MET A 1 292 ? -61.089 -5.892 60.799 1.00 82.62 292 MET A CA 1
ATOM 2339 C C . MET A 1 292 ? -62.305 -5.123 60.281 1.00 82.62 292 MET A C 1
ATOM 2341 O O . MET A 1 292 ? -63.388 -5.281 60.839 1.00 82.62 292 MET A O 1
ATOM 2345 N N . ALA A 1 293 ? -62.154 -4.334 59.215 1.00 82.12 293 ALA A N 1
ATOM 2346 C CA . ALA A 1 293 ? -63.261 -3.641 58.567 1.00 82.12 293 ALA A CA 1
ATOM 2347 C C . ALA A 1 293 ? -64.247 -4.627 57.917 1.00 82.12 293 ALA A C 1
ATOM 2349 O O . ALA A 1 293 ? -65.445 -4.518 58.153 1.00 82.12 293 ALA A O 1
ATOM 2350 N N . GLU A 1 294 ? -63.754 -5.631 57.187 1.00 83.81 294 GLU A N 1
ATOM 2351 C CA . GLU A 1 294 ? -64.574 -6.697 56.589 1.00 83.81 294 GLU A CA 1
ATOM 2352 C C . GLU A 1 294 ? -65.325 -7.509 57.654 1.00 83.81 294 GLU A C 1
ATOM 2354 O O . GLU A 1 294 ? -66.508 -7.812 57.502 1.00 83.81 294 GLU A O 1
ATOM 2359 N N . THR A 1 295 ? -64.661 -7.834 58.768 1.00 84.25 295 THR A N 1
ATOM 2360 C CA . THR A 1 295 ? -65.282 -8.574 59.880 1.00 84.25 295 THR A CA 1
ATOM 2361 C C . THR A 1 295 ? -66.354 -7.738 60.582 1.00 84.25 295 THR A C 1
ATOM 2363 O O . THR A 1 295 ? -67.405 -8.266 60.954 1.00 84.25 295 THR A O 1
ATOM 2366 N N . LEU A 1 296 ? -66.097 -6.437 60.761 1.00 82.88 296 LEU A N 1
ATOM 2367 C CA . LEU A 1 296 ? -67.044 -5.499 61.357 1.00 82.88 296 LEU A CA 1
ATOM 2368 C C . LEU A 1 296 ? -68.281 -5.314 60.472 1.00 82.88 296 LEU A C 1
ATOM 2370 O O . LEU A 1 296 ? -69.383 -5.314 61.006 1.00 82.88 296 LEU A O 1
ATOM 2374 N N . ASP A 1 297 ? -68.103 -5.211 59.154 1.00 83.62 297 ASP A N 1
ATOM 2375 C CA . ASP A 1 297 ? -69.190 -5.104 58.172 1.00 83.62 297 ASP A CA 1
ATOM 2376 C C . ASP A 1 297 ? -70.050 -6.380 58.150 1.00 83.62 297 ASP A C 1
ATOM 2378 O O . ASP A 1 297 ? -71.267 -6.330 58.318 1.00 83.62 297 ASP A O 1
ATOM 2382 N N . ALA A 1 298 ? -69.414 -7.554 58.084 1.00 83.88 298 ALA A N 1
ATOM 2383 C CA . ALA A 1 298 ? -70.112 -8.840 58.043 1.00 83.88 298 ALA A CA 1
ATOM 2384 C C . ALA A 1 298 ? -70.889 -9.173 59.332 1.00 83.88 298 ALA A C 1
ATOM 2386 O O . ALA A 1 298 ? -71.888 -9.897 59.292 1.00 83.88 298 ALA A O 1
ATOM 2387 N N . CYS A 1 299 ? -70.426 -8.688 60.488 1.00 80.94 299 CYS A N 1
ATOM 2388 C CA . CYS A 1 299 ? -71.030 -8.975 61.792 1.00 80.94 299 CYS A CA 1
ATOM 2389 C C . CYS A 1 299 ? -71.786 -7.784 62.400 1.00 80.94 299 CYS A C 1
ATOM 2391 O O . CYS A 1 299 ? -72.235 -7.894 63.544 1.00 80.94 299 CYS A O 1
ATOM 2393 N N . TYR A 1 300 ? -71.942 -6.677 61.665 1.00 78.62 300 TYR A N 1
ATOM 2394 C CA . TYR A 1 300 ? -72.416 -5.391 62.188 1.00 78.62 300 TYR A CA 1
ATOM 2395 C C . TYR A 1 300 ? -73.727 -5.509 62.978 1.00 78.62 300 TYR A C 1
ATOM 2397 O O . TYR A 1 300 ? -73.788 -5.130 64.146 1.00 78.62 300 TYR A O 1
ATOM 2405 N N . ASP A 1 301 ? -74.737 -6.153 62.388 1.00 78.94 301 ASP A N 1
ATOM 2406 C CA . ASP A 1 301 ? -76.076 -6.301 62.978 1.00 78.94 301 ASP A CA 1
ATOM 2407 C C . ASP A 1 301 ? -76.136 -7.274 64.170 1.00 78.94 301 ASP A C 1
ATOM 2409 O O . ASP A 1 301 ? -77.155 -7.378 64.854 1.00 78.94 301 ASP A O 1
ATOM 2413 N N . ARG A 1 302 ? -75.062 -8.037 64.414 1.00 78.44 302 ARG A N 1
ATOM 2414 C CA . ARG A 1 302 ? -74.992 -9.082 65.452 1.00 78.44 302 ARG A CA 1
ATOM 2415 C C . ARG A 1 302 ? -74.095 -8.703 66.629 1.00 78.44 302 ARG A C 1
ATOM 2417 O O . ARG A 1 302 ? -74.100 -9.406 67.641 1.00 78.44 302 ARG A O 1
ATOM 2424 N N . LEU A 1 303 ? -73.315 -7.632 66.502 1.00 77.19 303 LEU A N 1
ATOM 2425 C CA . LEU A 1 303 ? -72.368 -7.178 67.516 1.00 77.19 303 LEU A CA 1
ATOM 2426 C C . LEU A 1 303 ? -73.027 -6.209 68.500 1.00 77.19 303 LEU A C 1
ATOM 2428 O O . LEU A 1 303 ? -73.925 -5.442 68.161 1.00 77.19 303 LEU A O 1
ATOM 2432 N N . LYS A 1 304 ? -72.561 -6.224 69.751 1.00 80.12 304 LYS A N 1
ATOM 2433 C CA . LYS A 1 304 ? -72.978 -5.225 70.740 1.00 80.12 304 LYS A CA 1
ATOM 2434 C C . LYS A 1 304 ? -72.267 -3.908 70.447 1.00 80.12 304 LYS A C 1
ATOM 2436 O O . LYS A 1 304 ? -71.109 -3.892 70.040 1.00 80.12 304 LYS A O 1
ATOM 2441 N N . GLU A 1 305 ? -72.921 -2.795 70.761 1.00 78.38 305 GLU A N 1
ATOM 2442 C CA . GLU A 1 305 ? -72.407 -1.437 70.521 1.00 78.38 305 GLU A CA 1
ATOM 2443 C C . GLU A 1 305 ? -70.998 -1.199 71.109 1.00 78.38 305 GLU A C 1
ATOM 2445 O O . GLU A 1 305 ? -70.173 -0.489 70.534 1.00 78.38 305 GLU A O 1
ATOM 2450 N N . LYS A 1 306 ? -70.681 -1.859 72.231 1.00 79.62 306 LYS A N 1
ATOM 2451 C CA . LYS A 1 306 ? -69.350 -1.834 72.852 1.00 79.62 306 LYS A CA 1
ATOM 2452 C C . LYS A 1 306 ? -68.265 -2.464 71.965 1.00 79.62 306 LYS A C 1
ATOM 2454 O O . LYS A 1 306 ? -67.192 -1.883 71.828 1.00 79.62 306 LYS A O 1
ATOM 2459 N N . ASP A 1 307 ? -68.555 -3.603 71.342 1.00 78.12 307 ASP A N 1
ATOM 2460 C CA . ASP A 1 307 ? -67.606 -4.351 70.507 1.00 78.12 307 ASP A CA 1
ATOM 2461 C C . ASP A 1 307 ? -67.376 -3.642 69.159 1.00 78.12 307 ASP A C 1
ATOM 2463 O O . ASP A 1 307 ? -66.260 -3.624 68.632 1.00 78.12 307 ASP A O 1
ATOM 2467 N N . ILE A 1 308 ? -68.410 -2.965 68.646 1.00 78.62 308 ILE A N 1
ATOM 2468 C CA . ILE A 1 308 ? -68.319 -2.068 67.483 1.00 78.62 308 ILE A CA 1
ATOM 2469 C C . ILE A 1 308 ? -67.371 -0.901 67.793 1.00 78.62 308 ILE A C 1
ATOM 2471 O O . ILE A 1 308 ? -66.463 -0.598 67.016 1.00 78.62 308 ILE A O 1
ATOM 2475 N N . LYS A 1 309 ? -67.531 -0.270 68.962 1.00 82.31 309 LYS A N 1
ATOM 2476 C CA . LYS A 1 309 ? -66.705 0.867 69.388 1.00 82.31 309 LYS A CA 1
ATOM 2477 C C . LYS A 1 309 ? -65.233 0.489 69.584 1.00 82.31 309 LYS A C 1
ATOM 2479 O O . LYS A 1 309 ? -64.359 1.250 69.166 1.00 82.31 309 LYS A O 1
ATOM 2484 N N . ASP A 1 310 ? -64.950 -0.675 70.166 1.00 82.88 310 ASP A N 1
ATOM 2485 C CA . ASP A 1 310 ? -63.575 -1.165 70.341 1.00 82.88 310 ASP A CA 1
ATOM 2486 C C . ASP A 1 310 ? -62.920 -1.549 68.999 1.00 82.88 310 ASP A C 1
ATOM 2488 O O . ASP A 1 310 ? -61.740 -1.253 68.773 1.00 82.88 310 ASP A O 1
ATOM 2492 N N . SER A 1 311 ? -63.692 -2.108 68.062 1.00 79.69 311 SER A N 1
ATOM 2493 C CA . SER A 1 311 ? -63.216 -2.434 66.709 1.00 79.69 311 SER A CA 1
ATOM 2494 C C . SER A 1 311 ? -62.860 -1.177 65.910 1.00 79.69 311 SER A C 1
ATOM 2496 O O . SER A 1 311 ? -61.761 -1.089 65.360 1.00 79.69 311 SER A O 1
ATOM 2498 N N . ILE A 1 312 ? -63.721 -0.152 65.934 1.00 82.38 312 ILE A N 1
ATOM 2499 C CA . ILE A 1 312 ? -63.455 1.156 65.308 1.00 82.38 312 ILE A CA 1
ATOM 2500 C C . ILE A 1 312 ? -62.206 1.807 65.913 1.00 82.38 312 ILE A C 1
ATOM 2502 O O . ILE A 1 312 ? -61.361 2.329 65.188 1.00 82.38 312 ILE A O 1
ATOM 2506 N N . LYS A 1 313 ? -62.042 1.746 67.240 1.00 85.31 313 LYS A N 1
ATOM 2507 C CA . LYS A 1 313 ? -60.873 2.314 67.928 1.00 85.31 313 LYS A CA 1
ATOM 2508 C C . LYS A 1 313 ? -59.569 1.616 67.525 1.00 85.31 313 LYS A C 1
ATOM 2510 O O . LYS A 1 313 ? -58.534 2.267 67.401 1.00 85.31 313 LYS A O 1
ATOM 2515 N N . THR A 1 314 ? -59.623 0.309 67.284 1.00 81.88 314 THR A N 1
ATOM 2516 C CA . THR A 1 314 ? -58.465 -0.492 66.861 1.00 81.88 314 THR A CA 1
ATOM 2517 C C . THR A 1 314 ? -58.121 -0.282 65.381 1.00 81.88 314 THR A C 1
ATOM 2519 O O . THR A 1 314 ? -56.939 -0.198 65.032 1.00 81.88 314 THR A O 1
ATOM 2522 N N . ILE A 1 315 ? -59.133 -0.109 64.522 1.00 84.81 315 ILE A N 1
ATOM 2523 C CA . ILE A 1 315 ? -58.960 0.322 63.126 1.00 84.81 315 ILE A CA 1
ATOM 2524 C C . ILE A 1 315 ? -58.308 1.710 63.081 1.00 84.81 315 ILE A C 1
ATOM 2526 O O . ILE A 1 315 ? -57.300 1.888 62.400 1.00 84.81 315 ILE A O 1
ATOM 2530 N N . LEU A 1 316 ? -58.804 2.665 63.874 1.00 82.50 316 LEU A N 1
ATOM 2531 C CA . LEU A 1 316 ? -58.251 4.019 63.960 1.00 82.50 316 LEU A CA 1
ATOM 2532 C C . LEU A 1 316 ? -56.790 4.009 64.436 1.00 82.50 316 LEU A C 1
ATOM 2534 O O . LEU A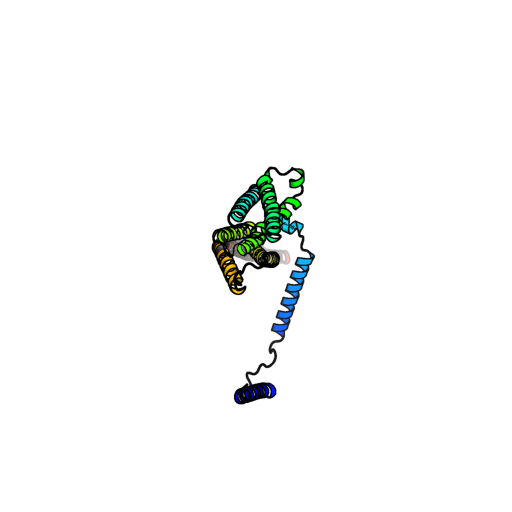 1 316 ? -55.935 4.637 63.819 1.00 82.50 316 LEU A O 1
ATOM 2538 N N . ALA A 1 317 ? -56.471 3.246 65.486 1.00 82.75 317 ALA A N 1
ATOM 2539 C CA . ALA A 1 317 ? -55.098 3.111 65.976 1.00 82.75 317 ALA A CA 1
ATOM 2540 C C . ALA A 1 317 ? -54.154 2.487 64.931 1.00 82.75 317 ALA A C 1
ATOM 2542 O O . ALA A 1 317 ? -52.980 2.849 64.849 1.00 82.75 317 ALA A O 1
ATOM 2543 N N . SER A 1 318 ? -54.657 1.557 64.115 1.00 82.38 318 SER A N 1
ATOM 2544 C CA . SER A 1 318 ? -53.891 0.959 63.018 1.00 82.38 318 SER A CA 1
ATOM 2545 C C . SER A 1 318 ? -53.702 1.926 61.851 1.00 82.38 318 SER A C 1
ATOM 2547 O O . SER A 1 318 ? -52.613 1.962 61.286 1.00 82.38 318 SER A O 1
ATOM 2549 N N . SER A 1 319 ? -54.711 2.744 61.543 1.00 80.50 319 SER A N 1
ATOM 2550 C CA . SER A 1 319 ? -54.652 3.793 60.518 1.00 80.50 319 SER A CA 1
ATOM 2551 C C . SER A 1 319 ? -53.652 4.893 60.878 1.00 80.50 319 SER A C 1
ATOM 2553 O O . SER A 1 319 ? -52.865 5.296 60.031 1.00 80.50 319 SER A O 1
ATOM 2555 N N . VAL A 1 320 ? -53.618 5.326 62.143 1.00 81.06 320 VAL A N 1
ATOM 2556 C CA . VAL A 1 320 ? -52.655 6.332 62.635 1.00 81.06 320 VAL A CA 1
ATOM 2557 C C . VAL A 1 320 ? -51.213 5.821 62.552 1.00 81.06 320 VAL A C 1
ATOM 2559 O O . VAL A 1 320 ? -50.304 6.573 62.220 1.00 81.06 320 VAL A O 1
ATOM 2562 N N . ARG A 1 321 ? -50.982 4.523 62.799 1.00 77.62 321 ARG A N 1
ATOM 2563 C CA . ARG A 1 321 ? -49.662 3.914 62.549 1.00 77.62 321 ARG A CA 1
ATOM 2564 C C . ARG A 1 321 ? -49.299 3.914 61.068 1.00 77.62 321 ARG A C 1
ATOM 2566 O O . ARG A 1 321 ? -48.128 4.024 60.745 1.00 77.62 321 ARG A O 1
ATOM 2573 N N . LEU A 1 322 ? -50.271 3.778 60.174 1.00 80.44 322 LEU A N 1
ATOM 2574 C CA . LEU A 1 322 ? -50.031 3.788 58.734 1.00 80.44 322 LEU A CA 1
ATOM 2575 C C . LEU A 1 322 ? -49.633 5.194 58.248 1.00 80.44 322 LEU A C 1
ATOM 2577 O O . LEU A 1 322 ? -48.687 5.308 57.477 1.00 80.44 322 LEU A O 1
ATOM 2581 N N . GLU A 1 323 ? -50.254 6.247 58.797 1.00 75.81 323 GLU A N 1
ATOM 2582 C CA . GLU A 1 323 ? -49.873 7.651 58.554 1.00 75.81 323 GLU A CA 1
ATOM 2583 C C . GLU A 1 323 ? -48.431 7.970 58.967 1.00 75.81 323 GLU A C 1
ATOM 2585 O O . GLU A 1 323 ? -47.801 8.814 58.346 1.00 75.81 323 GLU A O 1
ATOM 2590 N N . THR A 1 324 ? -47.868 7.291 59.973 1.00 71.62 324 THR A N 1
ATOM 2591 C CA . THR A 1 324 ? -46.461 7.517 60.353 1.00 71.62 324 THR A CA 1
ATOM 2592 C C . THR A 1 324 ? -45.436 6.976 59.345 1.00 71.62 324 THR A C 1
ATOM 2594 O O . THR A 1 324 ? -44.253 7.281 59.489 1.00 71.62 324 THR A O 1
ATOM 2597 N N . PHE A 1 325 ? -45.859 6.195 58.340 1.00 66.50 325 PHE A N 1
ATOM 2598 C CA . PHE A 1 325 ? -44.981 5.593 57.321 1.00 66.50 325 PHE A CA 1
ATOM 2599 C C . PHE A 1 325 ? -45.095 6.226 55.919 1.00 66.50 325 PHE A C 1
ATOM 2601 O O . PHE A 1 325 ? -44.298 5.883 55.044 1.00 66.50 325 PHE A O 1
ATOM 2608 N N . THR A 1 326 ? -46.066 7.116 55.697 1.00 52.97 326 THR A N 1
ATOM 2609 C CA . THR A 1 326 ? -46.302 7.868 54.442 1.00 52.97 326 THR A CA 1
ATOM 2610 C C . THR A 1 326 ? -45.922 9.328 54.591 1.00 52.97 326 THR A C 1
ATOM 2612 O O . THR A 1 326 ? -45.303 9.863 53.646 1.00 52.97 326 THR A O 1
#

Sequence (326 aa):
MDPIVIAMGINCIFFFATHYLFGFEGGWVGVKDRKALDEAAERRAEARRECLEYIRNFNLIEFFRSTAPKNELTYSGLGVFCFFATIGTMYSTDAEFSGDATNILMLLYAIMLPTSVVFAMYPMWPRVLRKYEIIPQAAWHFVIFYMLCFFATFFILVSDFGGLQLFIFALSSMSAILLTGWKRGGFLIALGLYAGSRLFDYYKIGAQPAESKPLEPVFLLLYALIMLAVTVLIFFRPKETEYALSEGRVAHLKELLRIAGDPIAKAKQMREEFIKNIQHETNNPLTGITSMAETLDACYDRLKEKDIKDSIKTILASSVRLETFT

Radius of gyration: 41.68 Å; chains: 1; bounding box: 108×76×101 Å

pLDDT: mean 79.47, std 10.5, range [48.78, 94.25]

Foldseek 3Di:
DDPVVVVVVVVVCVVLVCCAVVVDPPHCPDDPDVVVVVVVVVVVVVVVVVVVVCVVPPDPQVVLVVQDDPDLVLQLVLLQLLQVLLVLLVVLQPPPFDDPLVVVNVVVSVVSNVLSVVSNCSVVDDPVQVVPVSNVSVSVVVCLLCRLAQVLLLSCVSNVNPVSSVVSNLVSLLSLCVRRNLVVSLVSNVVSNVNSVVVNVVSCVRGDDDPDDPPDVVVVCVVSVVSNVVSSVVRVVVVVVVVVVVVVVVVVVVVVCVVVVVVVVVVVVVVVVVVVVLVVQLVVLVVVLVVLVVVCVVCVVPDDPVVNVVSVVSSVVSVVSNVVSD